Protein AF-A0A0D6ET93-F1 (afdb_monomer_lite)

Organism: Sporidiobolus salmonicolor (NCBI:txid5005)

Radius of gyration: 42.88 Å; chains: 1; bounding box: 106×116×92 Å

Secondary structure (DSSP, 8-state):
-PPPPHHHHHHHHHHHHHHHHH-HHHHHHHHHHHHHHHHTTT----TT--TTS-TT------SEETTEEPPPP-----------GGGHHHHHHHHHHHHHHHTTSGGGG-S-HHHHHHHHHHHH-GGGHHHHHHHHHHTEEEEEETTEEEEEE-HHHHHHHHHHHHHHHTT--HHHHHHHHHHHHHHTT-GGGTTS-GGGTS-------PPP--SS---------------------PPPP---PPPPPPP--SSPPPPPPPHHHHHHHTSGGGS-HHHHHHHHHHHHHHHHHHHHHHHHHHHHHTTSPP-PPPPPPP---------------------

Sequence (339 aa):
MARKSRAQKEAAATERAKLAEEDPEKYAEQEAERDAKKKQKHRKDKPWDTDDIDHWAIQPFEAEENGKKWEPFLEESSFATLFPKYREVYLREVWGHVVSALDKHIGNIIRNNDRFVKRRQRILGPGGSTLKAIELLTQCYVLVQGNTVAAMGGHKGLKEVRKIVIDCMKNIHPIYHIKELMIKRELAKDPKLANENWERFLPKFRRRREKKKGPAGGAPEAGGSGSNAVPVNGEEGQPPAKKMKMKEKKSYTPFPPAQQPSKIDLQLESGEYFLKPREKQQREEERRKAKQAAVTNARQEERAQAFIAPEEGPARAAVGVDGGKKEKKKRKRDDADGA

Structure (mmCIF, N/CA/C/O backbone):
data_AF-A0A0D6ET93-F1
#
_entry.id   AF-A0A0D6ET93-F1
#
loop_
_atom_site.group_PDB
_atom_site.id
_atom_site.type_symbol
_atom_site.label_atom_id
_atom_site.label_alt_id
_atom_site.label_comp_id
_atom_site.label_asym_id
_atom_site.label_entity_id
_atom_site.label_seq_id
_atom_site.pdbx_PDB_ins_code
_atom_site.Cartn_x
_atom_site.Cartn_y
_atom_site.Cartn_z
_atom_site.occupancy
_atom_site.B_iso_or_equiv
_atom_site.auth_seq_id
_atom_site.auth_comp_id
_atom_site.auth_asym_id
_atom_site.auth_atom_id
_atom_site.pdbx_PDB_model_num
ATOM 1 N N . MET A 1 1 ? 33.751 -47.766 -8.983 1.00 46.31 1 MET A N 1
ATOM 2 C CA . MET A 1 1 ? 34.429 -47.651 -7.670 1.00 46.31 1 MET A CA 1
ATOM 3 C C . MET A 1 1 ? 34.753 -49.049 -7.161 1.00 46.31 1 MET A C 1
ATOM 5 O O . MET A 1 1 ? 33.851 -49.737 -6.694 1.00 46.31 1 MET A O 1
ATOM 9 N N . ALA A 1 2 ? 36.003 -49.493 -7.306 1.00 52.72 2 ALA A N 1
ATOM 10 C CA . ALA A 1 2 ? 36.435 -50.798 -6.809 1.00 52.72 2 ALA A CA 1
ATOM 11 C C . ALA A 1 2 ? 36.366 -50.827 -5.272 1.00 52.72 2 ALA A C 1
ATOM 13 O O . ALA A 1 2 ? 36.818 -49.899 -4.598 1.00 52.72 2 ALA A O 1
ATOM 14 N N . ARG A 1 3 ? 35.751 -51.866 -4.699 1.00 63.56 3 ARG A N 1
ATOM 15 C CA . ARG A 1 3 ? 35.689 -52.044 -3.243 1.00 63.56 3 ARG A CA 1
ATOM 16 C C . ARG A 1 3 ? 37.075 -52.481 -2.755 1.00 63.56 3 ARG A C 1
ATOM 18 O O . ARG A 1 3 ? 37.580 -53.488 -3.233 1.00 63.56 3 ARG A O 1
ATOM 25 N N . LYS A 1 4 ? 37.669 -51.739 -1.809 1.00 78.31 4 LYS A N 1
ATOM 26 C CA . LYS A 1 4 ? 38.965 -52.093 -1.191 1.00 78.31 4 LYS A CA 1
ATOM 27 C C . LYS A 1 4 ? 38.952 -53.540 -0.683 1.00 78.31 4 LYS A C 1
ATOM 29 O O . LYS A 1 4 ? 37.943 -53.962 -0.098 1.00 78.31 4 LYS A O 1
ATOM 34 N N . SER A 1 5 ? 40.056 -54.261 -0.887 1.00 87.44 5 SER A N 1
ATOM 35 C CA . SER A 1 5 ? 40.204 -55.643 -0.416 1.00 87.44 5 SER A CA 1
ATOM 36 C C . SER A 1 5 ? 40.218 -55.698 1.116 1.00 87.44 5 SER A C 1
ATOM 38 O O . SER A 1 5 ? 40.430 -54.685 1.788 1.00 87.44 5 SER A O 1
ATOM 40 N N . ARG A 1 6 ? 39.957 -56.875 1.694 1.00 82.06 6 ARG A N 1
ATOM 41 C CA . ARG A 1 6 ? 39.909 -57.045 3.154 1.00 82.06 6 ARG A CA 1
ATOM 42 C C . ARG A 1 6 ? 41.248 -56.693 3.816 1.00 82.06 6 ARG A C 1
ATOM 44 O O . ARG A 1 6 ? 41.245 -55.898 4.747 1.00 82.06 6 ARG A O 1
ATOM 51 N N . ALA A 1 7 ? 42.363 -57.143 3.238 1.00 84.94 7 ALA A N 1
ATOM 52 C CA . ALA A 1 7 ? 43.710 -56.808 3.708 1.00 84.94 7 ALA A CA 1
ATOM 53 C C . ALA A 1 7 ? 43.987 -55.291 3.685 1.00 84.94 7 ALA A C 1
ATOM 55 O O . ALA A 1 7 ? 44.547 -54.742 4.627 1.00 84.94 7 ALA A O 1
ATOM 56 N N . GLN A 1 8 ? 43.516 -54.579 2.654 1.00 79.75 8 GLN A N 1
ATOM 57 C CA . GLN A 1 8 ? 43.654 -53.117 2.569 1.00 79.75 8 GLN A CA 1
ATOM 58 C C . GLN A 1 8 ? 42.785 -52.369 3.589 1.00 79.75 8 GLN A C 1
ATOM 60 O O . GLN A 1 8 ? 43.123 -51.257 3.990 1.00 79.75 8 GLN A O 1
ATOM 65 N N . LYS A 1 9 ? 41.641 -52.937 3.988 1.00 81.00 9 LYS A N 1
ATOM 66 C CA . LYS A 1 9 ? 40.789 -52.359 5.037 1.00 81.00 9 LYS A CA 1
ATOM 67 C C . LYS A 1 9 ? 41.362 -52.603 6.425 1.00 81.00 9 LYS A C 1
ATOM 69 O O . LYS A 1 9 ? 41.285 -51.704 7.251 1.00 81.00 9 LYS A O 1
ATOM 74 N N . GLU A 1 10 ? 41.925 -53.785 6.652 1.00 84.31 10 GLU A N 1
ATOM 75 C CA . GLU A 1 10 ? 42.575 -54.137 7.912 1.00 84.31 10 GLU A CA 1
ATOM 76 C C . GLU A 1 10 ? 43.828 -53.273 8.112 1.00 84.31 10 GLU A C 1
ATOM 78 O O . GLU A 1 10 ? 43.892 -52.584 9.120 1.00 84.31 10 GLU A O 1
ATOM 83 N N . ALA A 1 11 ? 44.712 -53.138 7.113 1.00 83.69 11 ALA A N 1
ATOM 84 C CA . ALA A 1 11 ? 45.886 -52.256 7.193 1.00 83.69 11 ALA A CA 1
ATOM 85 C C . ALA A 1 11 ? 45.535 -50.774 7.454 1.00 83.69 11 ALA A C 1
ATOM 87 O O . ALA A 1 11 ? 46.168 -50.115 8.277 1.00 83.69 11 ALA A O 1
ATOM 88 N N . ALA A 1 12 ? 44.482 -50.253 6.811 1.00 81.19 12 ALA A N 1
ATOM 89 C CA . ALA A 1 12 ? 44.007 -48.887 7.048 1.00 81.19 12 ALA A CA 1
ATOM 90 C C . ALA A 1 12 ? 43.347 -48.705 8.429 1.00 81.19 12 ALA A C 1
ATOM 92 O O . ALA A 1 12 ? 43.293 -47.588 8.937 1.00 81.19 12 ALA A O 1
ATOM 93 N N . ALA A 1 13 ? 42.823 -49.777 9.034 1.00 82.56 13 ALA A N 1
ATOM 94 C CA . ALA A 1 13 ? 42.316 -49.746 10.401 1.00 82.56 13 ALA A CA 1
ATOM 95 C C . ALA A 1 13 ? 43.466 -49.758 11.416 1.00 82.56 13 ALA A C 1
ATOM 97 O O . ALA A 1 13 ? 43.395 -49.026 12.400 1.00 82.56 13 ALA A O 1
ATOM 98 N N . THR A 1 14 ? 44.539 -50.511 11.151 1.00 84.44 14 THR A N 1
ATOM 99 C CA . THR A 1 14 ? 45.728 -50.540 12.013 1.00 84.44 14 THR A CA 1
ATOM 100 C C . THR A 1 14 ? 46.474 -49.209 12.005 1.00 84.44 14 THR A C 1
ATOM 102 O O . THR A 1 14 ? 46.818 -48.717 13.072 1.00 84.44 14 THR A O 1
ATOM 105 N N . GLU A 1 15 ? 46.677 -48.574 10.845 1.00 80.44 15 GLU A N 1
ATOM 106 C CA . GLU A 1 15 ? 47.283 -47.229 10.797 1.00 80.44 15 GLU A CA 1
ATOM 107 C C . GLU A 1 15 ? 46.418 -46.170 11.475 1.00 80.44 15 GLU A C 1
ATOM 109 O O . GLU A 1 15 ? 46.920 -45.280 12.153 1.00 80.44 15 GLU A O 1
ATOM 114 N N . ARG A 1 16 ? 45.098 -46.295 11.346 1.00 80.00 16 ARG A N 1
ATOM 115 C CA . ARG A 1 16 ? 44.157 -45.402 12.011 1.00 80.00 16 ARG A CA 1
ATOM 116 C C . ARG A 1 16 ? 44.167 -45.568 13.534 1.00 80.00 16 ARG A C 1
ATOM 118 O O . ARG A 1 16 ? 43.977 -44.581 14.234 1.00 80.00 16 ARG A O 1
ATOM 125 N N . ALA A 1 17 ? 44.379 -46.786 14.032 1.00 81.75 17 ALA A N 1
ATOM 126 C CA . ALA A 1 17 ? 44.551 -47.048 15.458 1.00 81.75 17 ALA A CA 1
ATOM 127 C C . ALA A 1 17 ? 45.889 -46.494 15.975 1.00 81.75 17 ALA A C 1
ATOM 129 O O . ALA A 1 17 ? 45.901 -45.865 17.025 1.00 81.75 17 ALA A O 1
ATOM 130 N N . LYS A 1 18 ? 46.976 -46.629 15.200 1.00 83.94 18 LYS A N 1
ATOM 131 C CA . LYS A 1 18 ? 48.277 -46.018 15.526 1.00 83.94 18 LYS A CA 1
ATOM 132 C C . LYS A 1 18 ? 48.203 -44.491 15.593 1.00 83.94 18 LYS A C 1
ATOM 134 O O . LYS A 1 18 ? 48.663 -43.903 16.558 1.00 83.94 18 LYS A O 1
ATOM 139 N N . LEU A 1 19 ? 47.536 -43.853 14.629 1.00 76.56 19 LEU A N 1
ATOM 140 C CA . LEU A 1 19 ? 47.349 -42.398 14.628 1.00 76.56 19 LEU A CA 1
ATOM 141 C C . LEU A 1 19 ? 46.493 -41.907 15.812 1.00 76.56 19 LEU A C 1
ATOM 143 O O . LEU A 1 19 ? 46.678 -40.788 16.273 1.00 76.56 19 LEU A O 1
ATOM 147 N N . ALA A 1 20 ? 45.564 -42.731 16.311 1.00 79.19 20 ALA A N 1
ATOM 148 C CA . ALA A 1 20 ? 44.765 -42.405 17.494 1.00 79.19 20 ALA A CA 1
ATOM 149 C C . ALA A 1 20 ? 45.581 -42.439 18.798 1.00 79.19 20 ALA A C 1
ATOM 151 O O . ALA A 1 20 ? 45.218 -41.759 19.754 1.00 79.19 20 ALA A O 1
ATOM 152 N N . GLU A 1 21 ? 46.651 -43.237 18.834 1.00 76.56 21 GLU A N 1
ATOM 153 C CA . GLU A 1 21 ? 47.537 -43.391 19.991 1.00 76.56 21 GLU A CA 1
ATOM 154 C C . GLU A 1 21 ? 48.698 -42.382 19.964 1.00 76.56 21 GLU A C 1
ATOM 156 O O . GLU A 1 21 ? 49.068 -41.852 21.008 1.00 76.56 21 GLU A O 1
ATOM 161 N N . GLU A 1 22 ? 49.229 -42.069 18.776 1.00 79.44 22 GLU A N 1
ATOM 162 C CA . GLU A 1 22 ? 50.355 -41.142 18.592 1.00 79.44 22 GLU A CA 1
ATOM 163 C C . GLU A 1 22 ? 49.941 -39.658 18.586 1.00 79.44 22 GLU A C 1
ATOM 165 O O . GLU A 1 22 ? 50.689 -38.832 19.101 1.00 79.44 22 GLU A O 1
ATOM 170 N N . ASP A 1 23 ? 48.771 -39.300 18.031 1.00 81.25 23 ASP A N 1
ATOM 171 C CA . ASP A 1 23 ? 48.330 -37.898 17.909 1.00 81.25 23 ASP A CA 1
ATOM 172 C C . ASP A 1 23 ? 46.782 -37.766 17.939 1.00 81.25 23 ASP A C 1
ATOM 174 O O . ASP A 1 23 ? 46.106 -37.774 16.896 1.00 81.25 23 ASP A O 1
ATOM 178 N N . PRO A 1 24 ? 46.169 -37.623 19.131 1.00 78.88 24 PRO A N 1
ATOM 179 C CA . PRO A 1 24 ? 44.715 -37.704 19.294 1.00 78.88 24 PRO A CA 1
ATOM 180 C C . PRO A 1 24 ?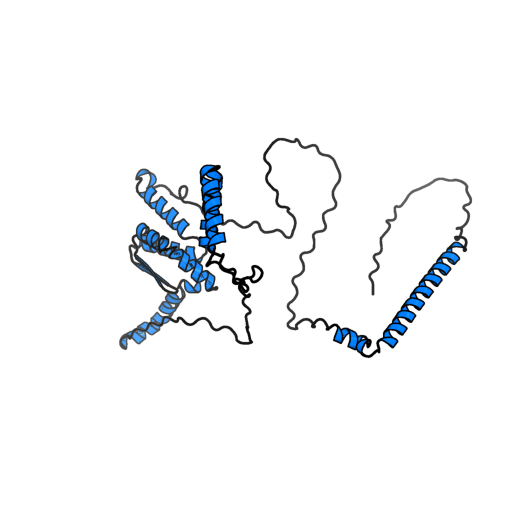 43.948 -36.550 18.628 1.00 78.88 24 PRO A C 1
ATOM 182 O O . PRO A 1 24 ? 42.827 -36.747 18.151 1.00 78.88 24 PRO A O 1
ATOM 185 N N . GLU A 1 25 ? 44.541 -35.356 18.534 1.00 79.62 25 GLU A N 1
ATOM 186 C CA . GLU A 1 25 ? 43.911 -34.197 17.883 1.00 79.62 25 GLU A CA 1
ATOM 187 C C . GLU A 1 25 ? 43.768 -34.409 16.371 1.00 79.62 25 GLU A C 1
ATOM 189 O O . GLU A 1 25 ? 42.697 -34.212 15.793 1.00 79.62 25 GLU A O 1
ATOM 194 N N . LYS A 1 26 ? 44.820 -34.922 15.730 1.00 78.25 26 LYS A N 1
ATOM 195 C CA . LYS A 1 26 ? 44.846 -35.172 14.286 1.00 78.25 26 LYS A CA 1
ATOM 196 C C . LYS A 1 26 ? 43.910 -36.312 13.887 1.00 78.25 26 LYS A C 1
ATOM 198 O O . LYS A 1 26 ? 43.297 -36.285 12.817 1.00 78.25 26 LYS A O 1
ATOM 203 N N . TYR A 1 27 ? 43.762 -37.307 14.760 1.00 80.31 27 TYR A N 1
ATOM 204 C CA . TYR A 1 27 ? 42.763 -38.357 14.602 1.00 80.31 27 TYR A CA 1
ATOM 205 C C . TYR A 1 27 ? 41.330 -37.793 14.641 1.00 80.31 27 TYR A C 1
ATOM 207 O O . TYR A 1 27 ? 40.506 -38.147 13.788 1.00 80.31 27 TYR A O 1
ATOM 215 N N . ALA A 1 28 ? 41.039 -36.882 15.577 1.00 80.12 28 ALA A N 1
ATOM 216 C CA . ALA A 1 28 ? 39.730 -36.240 15.694 1.00 80.12 28 ALA A CA 1
ATOM 217 C C . ALA A 1 28 ? 39.387 -35.382 14.462 1.00 80.12 28 ALA A C 1
ATOM 219 O O . ALA A 1 28 ? 38.263 -35.456 13.957 1.00 80.12 28 ALA A O 1
ATOM 220 N N . GLU A 1 29 ? 40.355 -34.638 13.917 1.00 81.50 29 GLU A N 1
ATOM 221 C CA . GLU A 1 29 ? 40.182 -33.869 12.677 1.00 81.50 29 GLU A CA 1
ATOM 222 C C . GLU A 1 29 ? 39.840 -34.768 11.479 1.00 81.50 29 GLU A C 1
ATOM 224 O O . GLU A 1 29 ? 38.893 -34.496 10.735 1.00 81.50 29 GLU A O 1
ATOM 229 N N . GLN A 1 30 ? 40.550 -35.890 11.316 1.00 80.50 30 GLN A N 1
ATOM 230 C CA . GLN A 1 30 ? 40.291 -36.831 10.221 1.00 80.50 30 GLN A CA 1
ATOM 231 C C . GLN A 1 30 ? 38.938 -37.544 10.360 1.00 80.50 30 GLN A C 1
ATOM 233 O O . GLN A 1 30 ? 38.279 -37.853 9.359 1.00 80.50 30 GLN A O 1
ATOM 238 N N . GLU A 1 31 ? 38.489 -37.811 11.588 1.00 79.44 31 GLU A N 1
ATOM 239 C CA . GLU A 1 31 ? 37.165 -38.381 11.840 1.00 79.44 31 GLU A CA 1
ATOM 240 C C . GLU A 1 31 ? 36.048 -37.368 11.540 1.00 79.44 31 GLU A C 1
ATOM 242 O O . GLU A 1 31 ? 35.082 -37.720 10.850 1.00 79.44 31 GLU A O 1
ATOM 247 N N . ALA A 1 32 ? 36.232 -36.101 11.928 1.00 79.31 32 ALA A N 1
ATOM 248 C CA . ALA A 1 32 ? 35.328 -35.005 11.588 1.00 79.31 32 ALA A CA 1
ATOM 249 C C . ALA A 1 32 ? 35.228 -34.787 10.066 1.00 79.31 32 ALA A C 1
ATOM 251 O O . ALA A 1 32 ? 34.124 -34.653 9.527 1.00 79.31 32 ALA A O 1
ATOM 252 N N . GLU A 1 33 ? 36.351 -34.831 9.341 1.00 79.81 33 GLU A N 1
ATOM 253 C CA . GLU A 1 33 ? 36.372 -34.698 7.879 1.00 79.81 33 GLU A CA 1
ATOM 254 C C . GLU A 1 33 ? 35.652 -35.871 7.189 1.00 79.81 33 GLU A C 1
ATOM 256 O O . GLU A 1 33 ? 34.899 -35.698 6.221 1.00 79.81 33 GLU A O 1
ATOM 261 N N . ARG A 1 34 ? 35.823 -37.094 7.703 1.00 76.94 34 ARG A N 1
ATOM 262 C CA . ARG A 1 34 ? 35.143 -38.281 7.171 1.00 76.94 34 ARG A CA 1
ATOM 263 C C . ARG A 1 34 ? 33.633 -38.217 7.392 1.00 76.94 34 ARG A C 1
ATOM 265 O O . ARG A 1 34 ? 32.867 -38.609 6.503 1.00 76.94 34 ARG A O 1
ATOM 272 N N . ASP A 1 35 ? 33.195 -37.728 8.546 1.00 75.06 35 ASP A N 1
ATOM 273 C CA . ASP A 1 35 ? 31.774 -37.550 8.837 1.00 75.06 35 ASP A CA 1
ATOM 274 C C . ASP A 1 35 ? 31.162 -36.396 8.027 1.00 75.06 35 ASP A C 1
ATOM 276 O O . ASP A 1 35 ? 30.027 -36.520 7.555 1.00 75.06 35 ASP A O 1
ATOM 280 N N . ALA A 1 36 ? 31.928 -35.341 7.727 1.00 74.56 36 ALA A N 1
ATOM 281 C CA . ALA A 1 36 ? 31.535 -34.317 6.758 1.00 74.56 36 ALA A CA 1
ATOM 282 C C . ALA A 1 36 ? 31.348 -34.905 5.344 1.00 74.56 36 ALA A C 1
ATOM 284 O O . ALA A 1 36 ? 30.313 -34.681 4.709 1.00 74.56 36 ALA A O 1
ATOM 285 N N . LYS A 1 37 ? 32.279 -35.752 4.877 1.00 73.94 37 LYS A N 1
ATOM 286 C CA . LYS A 1 37 ? 32.172 -36.446 3.577 1.00 73.94 37 LYS A CA 1
ATOM 287 C C . LYS A 1 37 ? 30.971 -37.398 3.509 1.00 73.94 37 LYS A C 1
ATOM 289 O O . LYS A 1 37 ? 30.325 -37.495 2.465 1.00 73.94 37 LYS A O 1
ATOM 294 N N . LYS A 1 38 ? 30.609 -38.076 4.609 1.00 70.31 38 LYS A N 1
ATOM 295 C CA . LYS A 1 38 ? 29.378 -38.895 4.672 1.00 70.31 38 LYS A CA 1
ATOM 296 C C . LYS A 1 38 ? 28.112 -38.048 4.505 1.00 70.31 38 LYS A C 1
ATOM 298 O O . LYS A 1 38 ? 27.213 -38.475 3.783 1.00 70.31 38 LYS A O 1
ATOM 303 N N . LYS A 1 39 ? 28.049 -36.856 5.115 1.00 65.81 39 LYS A N 1
ATOM 304 C CA . LYS A 1 39 ? 26.898 -35.935 4.999 1.00 65.81 39 LYS A CA 1
ATOM 305 C C . LYS A 1 39 ? 26.693 -35.405 3.573 1.00 65.81 39 LYS A C 1
ATOM 307 O O . LYS A 1 39 ? 25.566 -35.101 3.199 1.00 65.81 39 LYS A O 1
ATOM 312 N N . GLN A 1 40 ? 27.743 -35.351 2.750 1.00 65.00 40 GLN A N 1
ATOM 313 C CA . GLN A 1 40 ? 27.661 -34.878 1.359 1.00 65.00 40 GLN A CA 1
ATOM 314 C C . GLN A 1 40 ? 27.360 -35.976 0.323 1.00 65.00 40 GLN A C 1
ATOM 316 O O . GLN A 1 40 ? 27.183 -35.687 -0.855 1.00 65.00 40 GLN A O 1
ATOM 321 N N . LYS A 1 41 ? 27.215 -37.244 0.733 1.00 61.62 41 LYS A N 1
ATOM 322 C CA . LYS A 1 41 ? 27.063 -38.385 -0.192 1.00 61.62 41 LYS A CA 1
ATOM 323 C C . LYS A 1 41 ? 25.787 -38.349 -1.058 1.00 61.62 41 LYS A C 1
ATOM 325 O O . LYS A 1 41 ? 25.751 -38.984 -2.111 1.00 61.62 41 LYS A O 1
ATOM 330 N N . HIS A 1 42 ? 24.766 -37.604 -0.625 1.00 60.72 42 HIS A N 1
ATOM 331 C CA . HIS A 1 42 ? 23.496 -37.392 -1.340 1.00 60.72 42 HIS A CA 1
ATOM 332 C C . HIS A 1 42 ? 23.347 -35.985 -1.937 1.00 60.72 42 HIS A C 1
ATOM 334 O O . HIS A 1 42 ? 22.341 -35.692 -2.576 1.00 60.72 42 HIS A O 1
ATOM 340 N N . ARG A 1 43 ? 24.354 -35.125 -1.768 1.00 63.25 43 ARG A N 1
ATOM 341 C CA . ARG A 1 43 ? 24.400 -33.773 -2.323 1.00 63.25 43 ARG A CA 1
ATOM 342 C C . ARG A 1 43 ? 25.348 -33.813 -3.523 1.00 63.25 43 ARG A C 1
ATOM 344 O O . ARG A 1 43 ? 26.506 -33.442 -3.415 1.00 63.25 43 ARG A O 1
ATOM 351 N N . LYS A 1 44 ? 24.889 -34.419 -4.621 1.00 68.25 44 LYS A N 1
ATOM 352 C CA . LYS A 1 44 ? 25.611 -34.391 -5.901 1.00 68.25 44 LYS A CA 1
ATOM 353 C C . LYS A 1 44 ? 25.221 -33.120 -6.643 1.00 68.25 44 LYS A C 1
ATOM 355 O O . LYS A 1 44 ? 24.038 -32.775 -6.648 1.00 68.25 44 LYS A O 1
ATOM 360 N N . ASP A 1 45 ? 26.196 -32.474 -7.263 1.00 64.25 45 ASP A N 1
ATOM 361 C CA . ASP A 1 45 ? 25.961 -31.259 -8.036 1.00 64.25 45 ASP A CA 1
ATOM 362 C C . ASP A 1 45 ? 25.084 -31.576 -9.250 1.00 64.25 45 ASP A C 1
ATOM 364 O O . ASP A 1 45 ? 25.248 -32.609 -9.907 1.00 64.25 45 ASP A O 1
ATOM 368 N N . LYS A 1 46 ? 24.089 -30.722 -9.492 1.00 66.50 46 LYS A N 1
ATOM 369 C CA . LYS A 1 46 ? 23.125 -30.871 -10.583 1.00 66.50 46 LYS A CA 1
ATOM 370 C C . LYS A 1 46 ? 23.729 -30.187 -11.813 1.00 66.50 46 LYS A C 1
ATOM 372 O O . LYS A 1 46 ? 23.836 -28.969 -11.814 1.00 66.50 46 LYS A O 1
ATOM 377 N N . PRO A 1 47 ? 24.121 -30.919 -12.866 1.00 64.75 47 PRO A N 1
ATOM 378 C CA . PRO A 1 47 ? 24.856 -30.337 -13.993 1.00 64.75 47 PRO A CA 1
ATOM 379 C C . PRO A 1 47 ? 24.024 -29.404 -14.890 1.00 64.75 47 PRO A C 1
ATOM 381 O O . PRO A 1 47 ? 24.582 -28.765 -15.772 1.00 64.75 47 PRO A O 1
ATOM 384 N N . TRP A 1 48 ? 22.707 -29.328 -14.684 1.00 62.00 48 TRP A N 1
ATOM 385 C CA . TRP A 1 48 ? 21.818 -28.339 -15.311 1.00 62.00 48 TRP A CA 1
ATOM 386 C C . TRP A 1 48 ? 21.560 -27.114 -14.416 1.00 62.00 48 TRP A C 1
ATOM 388 O O . TRP A 1 48 ? 20.826 -26.216 -14.809 1.00 62.00 48 TRP A O 1
ATOM 398 N N . ASP A 1 49 ? 22.141 -27.095 -13.216 1.00 63.50 49 ASP A N 1
ATOM 399 C CA . ASP A 1 49 ? 22.086 -26.006 -12.239 1.00 63.50 49 ASP A CA 1
ATOM 400 C C . ASP A 1 49 ? 23.455 -25.307 -12.262 1.00 63.50 49 ASP A C 1
ATOM 402 O O . ASP A 1 49 ? 24.246 -25.372 -11.325 1.00 63.50 49 ASP A O 1
ATOM 406 N N . THR A 1 50 ? 23.807 -24.771 -13.431 1.00 62.59 50 THR A N 1
ATOM 407 C CA . THR A 1 50 ? 24.980 -23.910 -13.609 1.00 62.59 50 THR A CA 1
ATOM 408 C C . THR A 1 50 ? 24.632 -22.515 -13.107 1.00 62.59 50 THR A C 1
ATOM 410 O O . THR A 1 50 ? 23.600 -21.980 -13.512 1.00 62.59 50 THR A O 1
ATOM 413 N N . ASP A 1 51 ? 25.502 -21.911 -12.293 1.00 61.38 51 ASP A N 1
ATOM 414 C CA . ASP A 1 51 ? 25.299 -20.580 -11.689 1.00 61.38 51 ASP A CA 1
ATOM 415 C C . ASP A 1 51 ? 25.088 -19.446 -12.723 1.00 61.38 51 ASP A C 1
ATOM 417 O O . ASP A 1 51 ? 24.661 -18.349 -12.365 1.00 61.38 51 ASP A O 1
ATOM 421 N N . ASP A 1 52 ? 25.350 -19.713 -14.008 1.00 66.62 52 ASP A N 1
ATOM 422 C CA . ASP A 1 52 ? 25.096 -18.811 -15.138 1.00 66.62 52 ASP A CA 1
ATOM 423 C C . ASP A 1 52 ? 23.615 -18.746 -15.570 1.00 66.62 52 ASP A C 1
ATOM 425 O O . ASP A 1 52 ? 23.202 -17.787 -16.226 1.00 66.62 52 ASP A O 1
ATOM 429 N N . ILE A 1 53 ? 22.800 -19.757 -15.235 1.00 59.25 53 ILE A N 1
ATOM 430 C CA . ILE A 1 53 ? 21.371 -19.796 -15.574 1.00 59.25 53 ILE A CA 1
ATOM 431 C C . ILE A 1 53 ? 20.593 -19.245 -14.385 1.00 59.25 53 ILE A C 1
ATOM 433 O O . ILE A 1 53 ? 20.336 -19.933 -13.394 1.00 59.25 53 ILE A O 1
ATOM 437 N N . ASP A 1 54 ? 20.194 -17.983 -14.486 1.00 69.44 54 ASP A N 1
ATOM 438 C CA . ASP A 1 54 ? 19.336 -17.361 -13.489 1.00 69.44 54 ASP A CA 1
ATOM 439 C C . ASP A 1 54 ? 17.914 -17.944 -13.588 1.00 69.44 54 ASP A C 1
ATOM 441 O O . ASP A 1 54 ? 17.060 -17.470 -14.336 1.00 69.44 54 ASP A O 1
ATOM 445 N N . HIS A 1 55 ? 17.650 -18.992 -12.803 1.00 60.53 55 HIS A N 1
ATOM 446 C CA . HIS A 1 55 ? 16.343 -19.651 -12.653 1.00 60.53 55 HIS A CA 1
ATOM 447 C C . HIS A 1 55 ? 15.240 -18.710 -12.131 1.00 60.53 55 HIS A C 1
ATOM 449 O O . HIS A 1 55 ? 14.074 -19.094 -12.033 1.00 60.53 55 HIS A O 1
ATOM 455 N N . TRP A 1 56 ? 15.624 -17.488 -11.765 1.00 61.03 56 TRP A N 1
ATOM 456 C CA . TRP A 1 56 ? 14.791 -16.443 -11.198 1.00 61.03 56 TRP A CA 1
ATOM 457 C C . TRP A 1 56 ? 14.795 -15.189 -12.073 1.00 61.03 56 TRP A C 1
ATOM 459 O O . TRP A 1 56 ? 14.201 -14.180 -11.681 1.00 61.03 56 TRP A O 1
ATOM 469 N N . ALA A 1 57 ? 15.401 -15.254 -13.265 1.00 64.56 57 ALA A N 1
ATOM 470 C CA . ALA A 1 57 ? 15.305 -14.211 -14.266 1.00 64.56 57 ALA A CA 1
ATOM 471 C C . ALA A 1 57 ? 13.842 -14.082 -14.695 1.00 64.56 57 ALA A C 1
ATOM 473 O O . ALA A 1 57 ? 13.312 -14.847 -15.503 1.00 64.56 57 ALA A O 1
ATOM 474 N N . ILE A 1 58 ? 13.173 -13.091 -14.115 1.00 55.28 58 ILE A N 1
ATOM 475 C CA . ILE A 1 58 ? 11.831 -12.684 -14.501 1.00 55.28 58 ILE A CA 1
ATOM 476 C C . ILE A 1 58 ? 11.958 -12.103 -15.906 1.00 55.28 58 ILE A C 1
ATOM 478 O O . ILE A 1 58 ? 12.451 -10.984 -16.073 1.00 55.28 58 ILE A O 1
ATOM 482 N N . GLN A 1 59 ? 11.532 -12.871 -16.908 1.00 59.69 59 GLN A N 1
ATOM 483 C CA . GLN A 1 59 ? 11.384 -12.377 -18.272 1.00 59.69 59 GLN A CA 1
ATOM 484 C C . GLN A 1 59 ? 10.554 -11.079 -18.218 1.00 59.69 59 GLN A C 1
ATOM 486 O O . GLN A 1 59 ? 9.496 -11.053 -17.576 1.00 59.69 59 GLN A O 1
ATOM 491 N N . PRO A 1 60 ? 11.041 -9.966 -18.787 1.00 64.31 60 PRO A N 1
ATOM 492 C CA . PRO A 1 60 ? 10.311 -8.710 -18.758 1.00 64.31 60 PRO A CA 1
ATOM 493 C C . PRO A 1 60 ? 8.959 -8.873 -19.463 1.00 64.31 60 PRO A C 1
ATOM 495 O O . PRO A 1 60 ? 8.868 -9.467 -20.529 1.00 64.31 60 PRO A O 1
ATOM 498 N N . PHE A 1 61 ? 7.904 -8.342 -18.844 1.00 48.16 61 PHE A N 1
ATOM 499 C CA . PHE A 1 61 ? 6.532 -8.452 -19.336 1.00 48.16 61 PHE A CA 1
ATOM 500 C C . PHE A 1 61 ? 6.374 -7.704 -20.665 1.00 48.16 61 PHE A C 1
ATOM 502 O O . PHE A 1 61 ? 6.301 -6.470 -20.685 1.00 48.16 61 PHE A O 1
ATOM 509 N N . GLU A 1 62 ? 6.318 -8.442 -21.770 1.00 62.62 62 GLU A N 1
ATOM 510 C CA . GLU A 1 62 ? 5.963 -7.893 -23.074 1.00 62.62 62 GLU A CA 1
ATOM 511 C C . GLU A 1 62 ? 4.438 -7.879 -23.234 1.00 62.62 62 GLU A C 1
ATOM 513 O O . GLU A 1 62 ? 3.732 -8.811 -22.846 1.00 62.62 62 GLU A O 1
ATOM 518 N N . ALA A 1 63 ? 3.903 -6.784 -23.778 1.00 57.91 63 ALA A N 1
ATOM 519 C CA . ALA A 1 63 ? 2.457 -6.580 -23.887 1.00 57.91 63 ALA A CA 1
ATOM 520 C C . ALA A 1 63 ? 1.758 -7.597 -24.816 1.00 57.91 63 ALA A C 1
ATOM 522 O O . ALA A 1 63 ? 0.541 -7.758 -24.716 1.00 57.91 63 ALA A O 1
ATOM 523 N N . GLU A 1 64 ? 2.517 -8.276 -25.682 1.00 55.31 64 GLU A N 1
ATOM 524 C CA . GLU A 1 64 ? 2.043 -9.274 -26.643 1.00 55.31 64 GLU A CA 1
ATOM 525 C C . GLU A 1 64 ? 3.070 -10.411 -26.762 1.00 55.31 64 GLU A C 1
ATOM 527 O O . GLU A 1 64 ? 3.903 -10.424 -27.664 1.00 55.31 64 GLU A O 1
ATOM 532 N N . GLU A 1 65 ? 3.025 -11.384 -25.851 1.00 52.41 65 GLU A N 1
ATOM 533 C CA . GLU A 1 65 ? 3.788 -12.622 -26.028 1.00 52.41 65 GLU A CA 1
ATOM 534 C C . GLU A 1 65 ? 3.023 -13.518 -27.020 1.00 52.41 65 GLU A C 1
ATOM 536 O O . GLU A 1 65 ? 1.850 -13.840 -26.819 1.00 52.41 65 GLU A O 1
ATOM 541 N N . ASN A 1 66 ? 3.657 -13.874 -28.142 1.00 54.31 66 ASN A N 1
ATOM 542 C CA . ASN A 1 66 ? 3.065 -14.672 -29.229 1.00 54.31 66 ASN A CA 1
ATOM 543 C C . ASN A 1 66 ? 1.773 -14.087 -29.848 1.00 54.31 66 ASN A C 1
ATOM 545 O O . ASN A 1 66 ? 0.874 -14.829 -30.248 1.00 54.31 66 ASN A O 1
ATOM 549 N N . GLY A 1 67 ? 1.666 -12.755 -29.935 1.00 52.91 67 GLY A N 1
ATOM 550 C CA . GLY A 1 67 ? 0.583 -12.073 -30.661 1.00 52.91 67 GLY A CA 1
ATOM 551 C C . GLY A 1 67 ? -0.808 -12.176 -30.021 1.00 52.91 67 GLY A C 1
ATOM 552 O O . GLY A 1 67 ? -1.804 -11.842 -30.663 1.00 52.91 67 GLY A O 1
ATOM 553 N N . LYS A 1 68 ? -0.904 -12.623 -28.761 1.00 47.53 68 LYS A N 1
ATOM 554 C CA . LYS A 1 68 ? -2.134 -12.565 -27.959 1.00 47.53 68 LYS A CA 1
ATOM 555 C C . LYS A 1 68 ? -1.964 -11.576 -26.811 1.00 47.53 68 LYS A C 1
ATOM 557 O O . LYS A 1 68 ? -1.028 -11.662 -26.023 1.00 47.53 68 LYS A O 1
ATOM 562 N N . LYS A 1 69 ? -2.910 -10.643 -26.703 1.00 47.88 69 LYS A N 1
ATOM 563 C CA . LYS A 1 69 ? -3.009 -9.706 -25.582 1.00 47.88 69 LYS A CA 1
ATOM 564 C C . LYS A 1 69 ? -3.425 -10.460 -24.316 1.00 47.88 69 LYS A C 1
ATOM 566 O O . LYS A 1 69 ? -4.396 -11.211 -24.342 1.00 47.88 69 LYS A O 1
ATOM 571 N N . TRP A 1 70 ? -2.713 -10.231 -23.216 1.00 47.72 70 TRP A N 1
ATOM 572 C CA . TRP A 1 70 ? -2.972 -10.857 -21.918 1.00 47.72 70 TRP A CA 1
ATOM 573 C C . TRP A 1 70 ? -4.362 -10.498 -21.358 1.00 47.72 70 TRP A C 1
ATOM 575 O O . TRP A 1 70 ? -4.665 -9.321 -21.139 1.00 47.72 70 TRP A O 1
ATOM 585 N N . GLU A 1 71 ? -5.196 -11.508 -21.103 1.00 49.81 71 GLU A N 1
ATOM 586 C CA . GLU A 1 71 ? -6.463 -11.381 -20.367 1.00 49.81 71 GLU A CA 1
ATOM 587 C C . GLU A 1 71 ? -6.194 -11.290 -18.846 1.00 49.81 71 GLU A C 1
ATOM 589 O O . GLU A 1 71 ? -5.250 -11.914 -18.353 1.00 49.81 71 GLU A O 1
ATOM 594 N N . PRO A 1 72 ? -6.965 -10.506 -18.065 1.00 57.59 72 PRO A N 1
ATOM 595 C CA . PRO A 1 72 ? -6.787 -10.446 -16.616 1.00 57.59 72 PRO A CA 1
ATOM 596 C C . PRO A 1 72 ? -7.175 -11.782 -15.958 1.00 57.59 72 PRO A C 1
ATOM 598 O O . PRO A 1 72 ? -8.216 -12.352 -16.269 1.00 57.59 72 PRO A O 1
ATOM 601 N N . PHE A 1 73 ? -6.340 -12.271 -15.033 1.00 41.50 73 PHE A N 1
ATOM 602 C CA . PHE A 1 73 ? -6.544 -13.559 -14.363 1.00 41.50 73 PHE A CA 1
ATOM 603 C C . PHE A 1 73 ? -7.849 -13.636 -13.547 1.00 41.50 73 PHE A C 1
ATOM 605 O O . PHE A 1 73 ? -8.264 -12.692 -12.872 1.00 41.50 73 PHE A O 1
ATOM 612 N N . LEU A 1 74 ? -8.434 -14.830 -13.638 1.00 44.03 74 LEU A N 1
ATOM 613 C CA . LEU A 1 74 ? -9.835 -15.221 -13.503 1.00 44.03 74 LEU A CA 1
ATOM 614 C C . LEU A 1 74 ? -10.182 -15.744 -12.097 1.00 44.03 74 LEU A C 1
ATOM 616 O O . LEU A 1 74 ? -10.445 -16.930 -11.921 1.00 44.03 74 LEU A O 1
ATOM 620 N N . GLU A 1 75 ? -10.205 -14.885 -11.083 1.00 44.09 75 GLU A N 1
ATOM 621 C CA . GLU A 1 75 ? -10.914 -15.229 -9.840 1.00 44.09 75 GLU A CA 1
ATOM 622 C C . GLU A 1 75 ? -11.953 -14.153 -9.526 1.00 44.09 75 GLU A C 1
ATOM 624 O O . GLU A 1 75 ? -11.795 -13.271 -8.680 1.00 44.09 75 GLU A O 1
ATOM 629 N N . GLU A 1 76 ? -13.034 -14.213 -10.303 1.00 55.78 76 GLU A N 1
ATOM 630 C CA . GLU A 1 76 ? -14.239 -13.426 -10.096 1.00 55.78 76 GLU A CA 1
ATOM 631 C C . GLU A 1 76 ? -15.019 -14.016 -8.917 1.00 55.78 76 GLU A C 1
ATOM 633 O O . GLU A 1 76 ? -15.598 -15.098 -8.992 1.00 55.78 76 GLU A O 1
ATOM 638 N N . SER A 1 77 ? -15.051 -13.301 -7.795 1.00 57.09 77 SER A N 1
ATOM 639 C CA . SER A 1 77 ? -16.000 -13.604 -6.725 1.00 57.09 77 SER A CA 1
ATOM 640 C C . SER A 1 77 ? -17.342 -12.957 -7.065 1.00 57.09 77 SER A C 1
ATOM 642 O O . SER A 1 77 ? -17.498 -11.745 -6.917 1.00 57.09 77 SER A O 1
ATOM 644 N N . SER A 1 78 ? -18.300 -13.759 -7.531 1.00 66.44 78 SER A N 1
ATOM 645 C CA . SER A 1 78 ? -19.663 -13.312 -7.836 1.00 66.44 78 SER A CA 1
ATOM 646 C C . SER A 1 78 ? -20.612 -13.632 -6.679 1.00 66.44 78 SER A C 1
ATOM 648 O O . SER A 1 78 ? -20.690 -14.772 -6.224 1.00 66.44 78 SER A O 1
ATOM 650 N N . PHE A 1 79 ? -21.339 -12.621 -6.200 1.00 76.25 79 PHE A N 1
ATOM 651 C CA . PHE A 1 79 ? -22.372 -12.758 -5.172 1.00 76.25 79 PHE A CA 1
ATOM 652 C C . PHE A 1 79 ? -23.688 -12.187 -5.698 1.00 76.25 79 PHE A C 1
ATOM 654 O O . PHE A 1 79 ? -23.724 -11.059 -6.189 1.00 76.25 79 PHE A O 1
ATOM 661 N N . ALA A 1 80 ? -24.776 -12.943 -5.557 1.00 86.06 80 ALA A N 1
ATOM 662 C CA . ALA A 1 80 ? -26.116 -12.518 -5.946 1.00 86.06 80 ALA A CA 1
ATOM 663 C C . ALA A 1 80 ? -27.115 -12.793 -4.819 1.00 86.06 80 ALA A C 1
ATOM 665 O O . ALA A 1 80 ? -27.054 -13.826 -4.153 1.00 86.06 80 ALA A O 1
ATOM 666 N N . THR A 1 81 ? -28.050 -11.867 -4.614 1.00 86.50 81 THR A N 1
ATOM 667 C CA . THR A 1 81 ? -29.157 -12.012 -3.665 1.00 86.50 81 THR A CA 1
ATOM 668 C C . THR A 1 81 ? -30.470 -11.671 -4.362 1.00 86.50 81 THR A C 1
ATOM 670 O O . THR A 1 81 ? -30.567 -10.691 -5.102 1.00 86.50 81 THR A O 1
ATOM 673 N N . LEU A 1 82 ? -31.489 -12.509 -4.160 1.00 92.75 82 LEU A N 1
ATOM 674 C CA . LEU A 1 82 ? -32.829 -12.267 -4.692 1.00 92.75 82 LEU A CA 1
ATOM 675 C C . LEU A 1 82 ? -33.535 -11.202 -3.846 1.00 92.75 82 LEU A C 1
ATOM 677 O O . LEU A 1 82 ? -33.411 -11.200 -2.620 1.00 92.75 82 LEU A O 1
ATOM 681 N N . PHE A 1 83 ? -34.303 -10.319 -4.489 1.00 91.75 83 PHE A N 1
ATOM 682 C CA . PHE A 1 83 ? -35.105 -9.308 -3.800 1.00 91.75 83 PHE A CA 1
ATOM 683 C C . PHE A 1 83 ? -36.588 -9.378 -4.208 1.00 91.75 83 PHE A C 1
ATOM 685 O O . PHE A 1 83 ? -36.900 -9.693 -5.358 1.00 91.75 83 PHE A O 1
ATOM 692 N N . PRO A 1 84 ? -37.524 -9.072 -3.288 1.00 94.00 84 PRO A N 1
ATOM 693 C CA . PRO A 1 84 ? -38.951 -9.021 -3.600 1.00 94.00 84 PRO A CA 1
ATOM 694 C C . PRO A 1 84 ? -39.296 -7.958 -4.654 1.00 94.00 84 PRO A C 1
ATOM 696 O O . PRO A 1 84 ? -38.768 -6.847 -4.608 1.00 94.00 84 PRO A O 1
ATOM 699 N N . LYS A 1 85 ? -40.250 -8.251 -5.551 1.00 93.00 85 LYS A N 1
ATOM 700 C CA . LYS A 1 85 ? -40.593 -7.401 -6.712 1.00 93.00 85 LYS A CA 1
ATOM 701 C C . LYS A 1 85 ? -40.899 -5.938 -6.358 1.00 93.00 85 LYS A C 1
ATOM 703 O O . LYS A 1 85 ? -40.502 -5.035 -7.086 1.00 93.00 85 LYS A O 1
ATOM 708 N N . TYR A 1 86 ? -41.535 -5.683 -5.215 1.00 93.81 86 TYR A N 1
ATOM 709 C CA . TYR A 1 86 ? -41.885 -4.327 -4.775 1.00 93.81 86 TYR A CA 1
ATOM 710 C C . TYR A 1 86 ? -40.671 -3.450 -4.406 1.00 93.81 86 TYR A C 1
ATOM 712 O O . TYR A 1 86 ? -40.792 -2.230 -4.366 1.00 93.81 86 TYR A O 1
ATOM 720 N N . ARG A 1 87 ? -39.491 -4.035 -4.147 1.00 88.75 87 ARG A N 1
ATOM 721 C CA . ARG A 1 87 ? -38.247 -3.284 -3.885 1.00 88.75 87 ARG A CA 1
ATOM 722 C C . ARG A 1 87 ? -37.569 -2.794 -5.165 1.00 88.75 87 ARG A C 1
ATOM 724 O O . ARG A 1 87 ? -36.653 -1.987 -5.062 1.00 88.75 87 ARG A O 1
ATOM 731 N N . GLU A 1 88 ? -37.998 -3.242 -6.347 1.00 93.38 88 GLU A N 1
ATOM 732 C CA . GLU A 1 88 ? -37.332 -2.931 -7.619 1.00 93.38 88 GLU A CA 1
ATOM 733 C C . GLU A 1 88 ? -37.296 -1.431 -7.921 1.00 93.38 88 GLU A C 1
ATOM 735 O O . GLU A 1 88 ? -36.243 -0.910 -8.277 1.00 93.38 88 GLU A O 1
ATOM 740 N N . VAL A 1 89 ? -38.424 -0.733 -7.755 1.00 94.44 89 VAL A N 1
ATOM 741 C CA . VAL A 1 89 ? -38.533 0.704 -8.061 1.00 94.44 89 VAL A CA 1
ATOM 742 C C . VAL A 1 89 ? -37.562 1.502 -7.191 1.00 94.44 89 VAL A C 1
ATOM 744 O O . VAL A 1 89 ? -36.728 2.241 -7.705 1.00 94.44 89 VAL A O 1
ATOM 747 N N . TYR A 1 90 ? -37.578 1.238 -5.884 1.00 92.50 90 TYR A N 1
ATOM 748 C CA . TYR A 1 90 ? -36.651 1.844 -4.930 1.00 92.50 90 TYR A CA 1
ATOM 749 C C . TYR A 1 90 ? -35.185 1.506 -5.239 1.00 92.50 90 TYR A C 1
ATOM 751 O O . TYR A 1 90 ? -34.323 2.383 -5.214 1.00 92.50 90 TYR A O 1
ATOM 759 N N . LEU A 1 91 ? -34.887 0.238 -5.551 1.00 92.69 91 LEU A N 1
ATOM 760 C CA . LEU A 1 91 ? -33.530 -0.200 -5.878 1.00 92.69 91 LEU A CA 1
ATOM 761 C C . LEU A 1 91 ? -33.003 0.465 -7.151 1.00 92.69 91 LEU A C 1
ATOM 763 O O . LEU A 1 91 ? -31.821 0.782 -7.188 1.00 92.69 91 LEU A O 1
ATOM 767 N N . ARG A 1 92 ? -33.856 0.719 -8.152 1.00 92.56 92 ARG A N 1
ATOM 768 C CA . ARG A 1 92 ? -33.495 1.443 -9.381 1.00 92.56 92 ARG A CA 1
ATOM 769 C C . ARG A 1 92 ? -33.181 2.914 -9.113 1.00 92.56 92 ARG A C 1
ATOM 771 O O . ARG A 1 92 ? -32.179 3.405 -9.622 1.00 92.56 92 ARG A O 1
ATOM 778 N N . GLU A 1 93 ? -33.983 3.589 -8.292 1.00 94.31 93 GLU A N 1
ATOM 779 C CA . GLU A 1 93 ? -33.758 4.994 -7.918 1.00 94.31 93 GLU A CA 1
ATOM 780 C C . GLU A 1 93 ? -32.459 5.174 -7.121 1.00 94.31 93 GLU A C 1
ATOM 782 O O . GLU A 1 93 ? -31.648 6.053 -7.417 1.00 94.31 93 GLU A O 1
ATOM 787 N N . VAL A 1 94 ? -32.207 4.300 -6.140 1.00 93.62 94 VAL A N 1
ATOM 788 C CA . VAL A 1 94 ? -31.001 4.369 -5.300 1.00 93.62 94 VAL A CA 1
ATOM 789 C C . VAL A 1 94 ? -29.768 3.738 -5.967 1.00 93.62 94 VAL A C 1
ATOM 791 O O . VAL A 1 94 ? -28.653 3.919 -5.473 1.00 93.62 94 VAL A O 1
ATOM 794 N N . TRP A 1 95 ? -29.915 3.037 -7.103 1.00 87.94 95 TRP A N 1
ATOM 795 C CA . TRP A 1 95 ? -28.829 2.281 -7.747 1.00 87.94 95 TRP A CA 1
ATOM 796 C C . TRP A 1 95 ? -27.614 3.149 -8.064 1.00 87.94 95 TRP A C 1
ATOM 798 O O . TRP A 1 95 ? -26.487 2.732 -7.824 1.00 87.94 95 TRP A O 1
ATOM 808 N N . GLY A 1 96 ? -27.818 4.388 -8.523 1.00 88.31 96 GLY A N 1
ATOM 809 C CA . GLY A 1 96 ? -26.717 5.321 -8.786 1.00 88.31 96 GLY A CA 1
ATOM 810 C C . GLY A 1 96 ? -25.896 5.647 -7.531 1.00 88.31 96 GLY A C 1
ATOM 811 O O . GLY A 1 96 ? -24.666 5.719 -7.583 1.00 88.31 96 GLY A O 1
ATOM 812 N N . HIS A 1 97 ? -26.555 5.764 -6.375 1.00 82.81 97 HIS A N 1
ATOM 813 C CA . HIS A 1 97 ? -25.890 5.967 -5.086 1.00 82.81 97 HIS A CA 1
ATOM 814 C C . HIS A 1 97 ? -25.175 4.698 -4.616 1.00 82.81 97 HIS A C 1
ATOM 816 O O . HIS A 1 97 ? -24.064 4.791 -4.095 1.00 82.81 97 HIS A O 1
ATOM 822 N N . VAL A 1 98 ? -25.778 3.524 -4.836 1.00 80.12 98 VAL A N 1
ATOM 823 C CA . VAL A 1 98 ? -25.174 2.217 -4.537 1.00 80.12 98 VAL A CA 1
ATOM 824 C C . VAL A 1 98 ? -23.921 2.004 -5.384 1.00 80.12 98 VAL A C 1
ATOM 826 O O . VAL A 1 98 ? -22.862 1.739 -4.827 1.00 80.12 98 VAL A O 1
ATOM 829 N N . VAL A 1 99 ? -23.993 2.224 -6.698 1.00 78.19 99 VAL A N 1
ATOM 830 C CA . VAL A 1 99 ? -22.843 2.152 -7.607 1.00 78.19 99 VAL A CA 1
ATOM 831 C C . VAL A 1 99 ? -21.775 3.154 -7.189 1.00 78.19 99 VAL A C 1
ATOM 833 O O . VAL A 1 99 ? -20.640 2.752 -7.008 1.00 78.19 99 VAL A O 1
ATOM 836 N N . SER A 1 100 ? -22.103 4.421 -6.918 1.00 75.75 100 SER A N 1
ATOM 837 C CA . SER A 1 100 ? -21.106 5.408 -6.461 1.00 75.75 100 SER A CA 1
ATOM 838 C C . SER A 1 100 ? -20.481 5.067 -5.097 1.00 75.75 100 SER A C 1
ATOM 840 O O . SER A 1 100 ? -19.348 5.464 -4.808 1.00 75.75 100 SER A O 1
ATOM 842 N N . ALA A 1 101 ? -21.207 4.358 -4.230 1.00 70.75 101 ALA A N 1
ATOM 843 C CA . ALA A 1 101 ? -20.698 3.876 -2.950 1.00 70.75 101 ALA A CA 1
ATOM 844 C C . ALA A 1 101 ? -19.794 2.642 -3.112 1.00 70.75 101 ALA A C 1
ATOM 846 O O . ALA A 1 101 ? -18.760 2.570 -2.446 1.00 70.75 101 ALA A O 1
ATOM 847 N N . LEU A 1 102 ? -20.145 1.722 -4.017 1.00 67.00 102 LEU A N 1
ATOM 848 C CA . LEU A 1 102 ? -19.346 0.543 -4.369 1.00 67.00 102 LEU A CA 1
ATOM 849 C C . LEU A 1 102 ? -18.117 0.922 -5.219 1.00 67.00 102 LEU A C 1
ATOM 851 O O . LEU A 1 102 ? -17.032 0.384 -5.055 1.00 67.00 102 LEU A O 1
ATOM 855 N N . ASP A 1 103 ? -18.211 1.941 -6.064 1.00 60.28 103 ASP A N 1
ATOM 856 C CA . ASP A 1 103 ? -17.102 2.407 -6.903 1.00 60.28 103 ASP A CA 1
ATOM 857 C C . ASP A 1 103 ? -15.994 3.090 -6.069 1.00 60.28 103 ASP A C 1
ATOM 859 O O . ASP A 1 103 ? -14.831 3.174 -6.467 1.00 60.28 103 ASP A O 1
ATOM 863 N N . LYS A 1 104 ? -16.323 3.498 -4.834 1.00 61.25 104 LYS A N 1
ATOM 864 C CA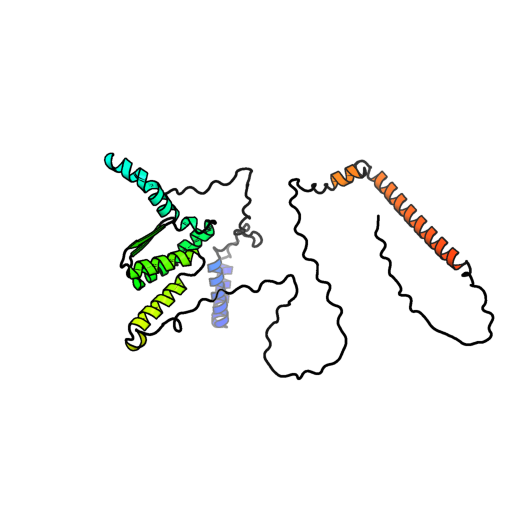 . LYS A 1 104 ? -15.384 3.982 -3.804 1.00 61.25 104 LYS A CA 1
ATOM 865 C C . LYS A 1 104 ? -14.762 2.844 -2.989 1.00 61.25 104 LYS A C 1
ATOM 867 O O . LYS A 1 104 ? -14.344 3.047 -1.845 1.00 61.25 104 LYS A O 1
ATOM 872 N N . HIS A 1 105 ? -14.684 1.644 -3.551 1.00 65.19 105 HIS A N 1
ATOM 873 C CA . HIS A 1 105 ? -13.866 0.579 -2.997 1.00 65.19 105 HIS A CA 1
ATOM 874 C C . HIS A 1 105 ? -12.379 0.833 -3.225 1.00 65.19 105 HIS A C 1
ATOM 876 O O . HIS A 1 105 ? -11.934 1.629 -4.052 1.00 65.19 105 HIS A O 1
ATOM 882 N N . ILE A 1 106 ? -11.580 0.135 -2.434 1.00 61.06 106 ILE A N 1
ATOM 883 C CA . ILE A 1 106 ? -10.144 0.351 -2.369 1.00 61.06 106 ILE A CA 1
ATOM 884 C C . ILE A 1 106 ? -9.456 -0.090 -3.671 1.00 61.06 106 ILE A C 1
ATOM 886 O O . ILE A 1 106 ? -8.413 0.463 -4.024 1.00 61.06 106 ILE A O 1
ATOM 890 N N . GLY A 1 107 ? -10.072 -1.024 -4.407 1.00 60.19 107 GLY A N 1
ATOM 891 C CA . GLY A 1 107 ? -9.603 -1.488 -5.716 1.00 60.19 107 GLY A CA 1
ATOM 892 C C . GLY A 1 107 ? -9.362 -0.355 -6.719 1.00 60.19 107 GLY A C 1
ATOM 893 O O . GLY A 1 107 ? -8.352 -0.364 -7.413 1.00 60.19 107 GLY A O 1
ATOM 894 N N . ASN A 1 108 ? -10.191 0.694 -6.712 1.00 68.81 108 ASN A N 1
ATOM 895 C CA . ASN A 1 108 ? -10.077 1.803 -7.668 1.00 68.81 108 ASN A CA 1
ATOM 896 C C . ASN A 1 108 ? -9.036 2.869 -7.278 1.00 68.81 108 ASN A C 1
ATOM 898 O O . ASN A 1 108 ? -8.714 3.753 -8.073 1.00 68.81 108 ASN A O 1
ATOM 902 N N . ILE A 1 109 ? -8.462 2.803 -6.068 1.00 73.94 109 ILE A N 1
ATOM 903 C CA . ILE A 1 109 ? -7.444 3.769 -5.611 1.00 73.94 109 ILE A CA 1
ATOM 904 C C . ILE A 1 109 ? -6.107 3.534 -6.328 1.00 73.94 109 ILE A C 1
ATOM 906 O O . ILE A 1 109 ? -5.308 4.460 -6.504 1.00 73.94 109 ILE A O 1
ATOM 910 N N . ILE A 1 110 ? -5.830 2.292 -6.733 1.00 79.50 110 ILE A N 1
ATOM 911 C CA . ILE A 1 110 ? -4.543 1.889 -7.292 1.00 79.50 110 ILE A CA 1
ATOM 912 C C . ILE A 1 110 ? -4.767 1.208 -8.643 1.00 79.50 110 ILE A C 1
ATOM 914 O O . ILE A 1 110 ? -5.284 0.106 -8.708 1.00 79.50 110 ILE A O 1
ATOM 918 N N . ARG A 1 111 ? -4.276 1.834 -9.721 1.00 79.56 111 ARG A N 1
ATOM 919 C CA . ARG A 1 111 ? -4.401 1.314 -11.099 1.00 79.56 111 ARG A CA 1
ATOM 920 C C . ARG A 1 111 ? -3.584 0.047 -11.391 1.00 79.56 111 ARG A C 1
ATOM 922 O O . ARG A 1 111 ? -3.878 -0.653 -12.345 1.00 79.56 111 ARG A O 1
ATOM 929 N N . ASN A 1 112 ? -2.516 -0.207 -10.632 1.00 86.44 112 ASN A N 1
ATOM 930 C CA . ASN A 1 112 ? -1.641 -1.367 -10.828 1.00 86.44 112 ASN A CA 1
ATOM 931 C C . ASN A 1 112 ? -1.994 -2.461 -9.812 1.00 86.44 112 ASN A C 1
ATOM 933 O O . ASN A 1 112 ? -1.915 -2.222 -8.602 1.00 86.44 112 ASN A O 1
ATOM 937 N N . ASN A 1 113 ? -2.330 -3.649 -10.316 1.00 83.88 113 ASN A N 1
ATOM 938 C CA . ASN A 1 113 ? -2.820 -4.750 -9.496 1.00 83.88 113 ASN A CA 1
ATOM 939 C C . ASN A 1 113 ? -1.762 -5.255 -8.494 1.00 83.88 113 ASN A C 1
ATOM 941 O O . ASN A 1 113 ? -2.033 -5.322 -7.298 1.00 83.88 113 ASN A O 1
ATOM 945 N N . ASP A 1 114 ? -0.509 -5.455 -8.906 1.00 89.00 114 ASP A N 1
ATOM 946 C CA . ASP A 1 114 ? 0.561 -5.906 -7.996 1.00 89.00 114 ASP A CA 1
ATOM 947 C C . ASP A 1 114 ? 0.768 -4.956 -6.819 1.00 89.00 114 ASP A C 1
ATOM 949 O O . ASP A 1 114 ? 0.999 -5.356 -5.675 1.00 89.00 114 ASP A O 1
ATOM 953 N N . ARG A 1 115 ? 0.692 -3.651 -7.090 1.00 89.88 115 ARG A N 1
ATOM 954 C CA . ARG A 1 115 ? 0.804 -2.623 -6.060 1.00 89.88 115 ARG A CA 1
ATOM 955 C C . ARG A 1 115 ? -0.400 -2.656 -5.123 1.00 89.88 115 ARG A C 1
ATOM 957 O O . ARG A 1 115 ? -0.213 -2.437 -3.924 1.00 89.88 115 ARG A O 1
ATOM 964 N N . PHE A 1 116 ? -1.596 -2.908 -5.649 1.00 89.94 116 PHE A N 1
ATOM 965 C CA . PHE A 1 116 ? -2.803 -3.098 -4.852 1.00 89.94 116 PHE A CA 1
ATOM 966 C C . PHE A 1 116 ? -2.664 -4.321 -3.938 1.00 89.94 116 PHE A C 1
ATOM 968 O O . PHE A 1 116 ? -2.767 -4.162 -2.723 1.00 89.94 116 PHE A O 1
ATOM 975 N N . VAL A 1 117 ? -2.298 -5.490 -4.473 1.00 90.56 117 VAL A N 1
ATOM 976 C CA . VAL A 1 117 ? -2.090 -6.727 -3.699 1.00 90.56 117 VAL A CA 1
ATOM 977 C C . VAL A 1 117 ? -1.028 -6.530 -2.617 1.00 90.56 117 VAL A C 1
ATOM 979 O O . VAL A 1 117 ? -1.274 -6.833 -1.450 1.00 90.56 117 VAL A O 1
ATOM 982 N N . LYS A 1 118 ? 0.118 -5.916 -2.946 1.00 92.62 118 LYS A N 1
ATOM 983 C CA . LYS A 1 118 ? 1.184 -5.620 -1.969 1.00 92.62 118 LYS A CA 1
ATOM 984 C C . LYS A 1 118 ? 0.727 -4.658 -0.866 1.00 92.62 118 LYS A C 1
ATOM 986 O O . LYS A 1 118 ? 1.121 -4.819 0.289 1.00 92.62 118 LYS A O 1
ATOM 991 N N . ARG A 1 119 ? -0.097 -3.648 -1.177 1.00 93.88 119 ARG A N 1
ATOM 992 C CA . ARG A 1 119 ? -0.634 -2.705 -0.171 1.00 93.88 119 ARG A CA 1
ATOM 993 C C . ARG A 1 119 ? -1.789 -3.294 0.635 1.00 93.88 119 ARG A C 1
ATOM 995 O O . ARG A 1 119 ? -1.873 -3.025 1.826 1.00 93.88 119 ARG A O 1
ATOM 1002 N N . ARG A 1 120 ? -2.625 -4.142 0.041 1.00 92.94 120 ARG A N 1
ATOM 1003 C CA . ARG A 1 120 ? -3.641 -4.926 0.751 1.00 92.94 120 ARG A CA 1
ATOM 1004 C C . ARG A 1 120 ? -2.980 -5.881 1.740 1.00 92.94 120 ARG A C 1
ATOM 1006 O O . ARG A 1 120 ? -3.306 -5.848 2.923 1.00 92.94 120 ARG A O 1
ATOM 1013 N N . GLN A 1 121 ? -1.981 -6.638 1.289 1.00 93.69 121 GLN A N 1
ATOM 1014 C CA . GLN A 1 121 ? -1.207 -7.536 2.145 1.00 93.69 121 GLN A CA 1
ATOM 1015 C C . GLN A 1 121 ? -0.505 -6.783 3.282 1.00 93.69 121 GLN A C 1
ATOM 1017 O O . GLN A 1 121 ? -0.385 -7.300 4.387 1.00 93.69 121 GLN A O 1
ATOM 1022 N N . ARG A 1 122 ? -0.102 -5.529 3.054 1.00 95.12 122 ARG A N 1
ATOM 1023 C CA . ARG A 1 122 ? 0.454 -4.656 4.096 1.00 95.12 122 ARG A CA 1
ATOM 1024 C C . ARG A 1 122 ? -0.543 -4.338 5.221 1.00 95.12 122 ARG A C 1
ATOM 1026 O O . ARG A 1 122 ? -0.103 -4.150 6.348 1.00 95.12 122 ARG A O 1
ATOM 1033 N N . ILE A 1 123 ? -1.849 -4.258 4.938 1.00 93.44 123 ILE A N 1
ATOM 1034 C CA . ILE A 1 123 ? -2.891 -4.045 5.964 1.00 93.44 123 ILE A CA 1
ATOM 1035 C C . ILE A 1 123 ? -3.032 -5.290 6.845 1.00 93.44 123 ILE A C 1
ATOM 1037 O O . ILE A 1 123 ? -3.109 -5.163 8.063 1.00 93.44 123 ILE A O 1
ATOM 1041 N N . LEU A 1 124 ? -3.012 -6.482 6.238 1.00 93.56 124 LEU A N 1
ATOM 1042 C CA . LEU A 1 124 ? -2.988 -7.754 6.967 1.00 93.56 124 LEU A CA 1
ATOM 1043 C C . LEU A 1 124 ? -1.711 -7.881 7.814 1.00 93.56 124 LEU A C 1
ATOM 1045 O O . LEU A 1 124 ? -1.762 -8.184 9.008 1.00 93.56 124 LEU A O 1
ATOM 1049 N N . GLY A 1 125 ? -0.567 -7.574 7.203 1.00 93.94 125 GLY A N 1
ATOM 1050 C CA . GLY A 1 125 ? 0.754 -7.809 7.771 1.00 93.94 125 GLY A CA 1
ATOM 1051 C C . GLY A 1 125 ? 1.143 -9.293 7.749 1.00 93.94 125 GLY A C 1
ATOM 1052 O O . GLY A 1 125 ? 0.321 -10.161 7.438 1.00 93.94 125 GLY A O 1
ATOM 1053 N N . PRO A 1 126 ? 2.404 -9.618 8.075 1.00 94.31 126 PRO A N 1
ATOM 1054 C CA . PRO A 1 126 ? 2.836 -11.004 8.209 1.00 94.31 126 PRO A CA 1
ATOM 1055 C C . PRO A 1 126 ? 2.046 -11.678 9.340 1.00 94.31 126 PRO A C 1
ATOM 1057 O O . PRO A 1 126 ? 1.927 -11.122 10.437 1.00 94.31 126 PRO A O 1
ATOM 1060 N N . GLY A 1 127 ? 1.451 -12.838 9.048 1.00 91.19 127 GLY A N 1
ATOM 1061 C CA . GLY A 1 127 ? 0.640 -13.602 10.004 1.00 91.19 127 GLY A CA 1
ATOM 1062 C C . GLY A 1 127 ? -0.597 -12.870 10.543 1.00 91.19 127 GLY A C 1
ATOM 1063 O O . GLY A 1 127 ? -1.077 -13.220 11.614 1.00 91.19 127 GLY A O 1
ATOM 1064 N N . GLY A 1 128 ? -1.083 -11.816 9.873 1.00 91.81 128 GLY A N 1
ATOM 1065 C CA . GLY A 1 128 ? -2.240 -11.041 10.348 1.00 91.81 128 GLY A CA 1
ATOM 1066 C C . GLY A 1 128 ? -1.949 -10.111 11.536 1.00 91.81 128 GLY A C 1
ATOM 1067 O O . GLY A 1 128 ? -2.868 -9.513 12.094 1.00 91.81 128 GLY A O 1
ATOM 1068 N N . SER A 1 129 ? -0.681 -9.958 11.931 1.00 94.56 129 SER A N 1
ATOM 1069 C CA . SER A 1 129 ? -0.268 -9.162 13.100 1.00 94.56 129 SER A CA 1
ATOM 1070 C C . SER A 1 129 ? -0.693 -7.691 13.027 1.00 94.56 129 SER A C 1
ATOM 1072 O O . SER A 1 129 ? -1.135 -7.115 14.021 1.00 94.56 129 SER A O 1
ATOM 1074 N N . THR A 1 130 ? -0.587 -7.075 11.846 1.00 95.50 130 THR A N 1
ATOM 1075 C CA . THR A 1 130 ? -0.941 -5.660 11.643 1.00 95.50 130 THR A CA 1
ATOM 1076 C C . THR A 1 130 ? -2.448 -5.463 11.738 1.00 95.50 130 THR A C 1
ATOM 1078 O O . THR A 1 130 ? -2.896 -4.540 12.416 1.00 95.50 130 THR A O 1
ATOM 1081 N N . LEU A 1 131 ? -3.227 -6.365 11.136 1.00 95.19 131 LEU A N 1
ATOM 1082 C CA . LEU A 1 131 ? -4.682 -6.357 11.250 1.00 95.19 131 LEU A CA 1
ATOM 1083 C C . LEU A 1 131 ? -5.110 -6.529 12.707 1.00 95.19 131 LEU A C 1
ATOM 1085 O O . LEU A 1 131 ? -5.898 -5.731 13.210 1.00 95.19 131 LEU A O 1
ATOM 1089 N N . LYS A 1 132 ? -4.509 -7.490 13.422 1.00 95.31 132 LYS A N 1
ATOM 1090 C CA . LYS A 1 132 ? -4.854 -7.738 14.822 1.00 95.31 132 LYS A CA 1
ATOM 1091 C C . LYS A 1 132 ? -4.533 -6.549 15.729 1.00 95.31 132 LYS A C 1
ATOM 1093 O O . LYS A 1 132 ? -5.318 -6.221 16.615 1.00 95.31 132 LYS A O 1
ATOM 1098 N N . ALA A 1 133 ? -3.420 -5.860 15.486 1.00 96.06 133 ALA A N 1
ATOM 1099 C CA . ALA A 1 133 ? -3.084 -4.633 16.205 1.00 96.06 133 ALA A CA 1
ATOM 1100 C C . ALA A 1 133 ? -4.117 -3.517 15.963 1.00 96.06 133 A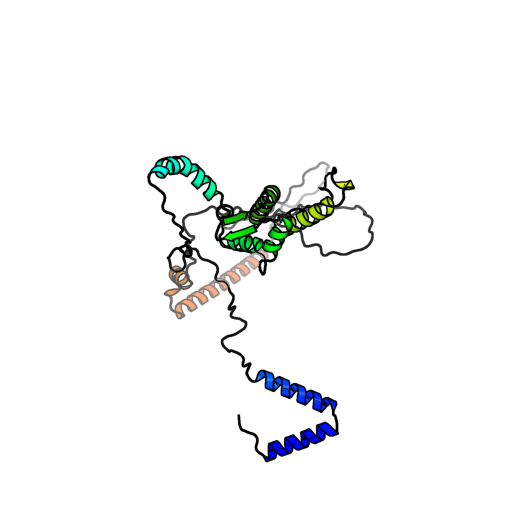LA A C 1
ATOM 1102 O O . ALA A 1 133 ? -4.498 -2.823 16.906 1.00 96.06 133 ALA A O 1
ATOM 1103 N N . ILE A 1 134 ? -4.605 -3.363 14.725 1.00 94.81 134 ILE A N 1
ATOM 1104 C CA . ILE A 1 134 ? -5.666 -2.398 14.397 1.00 94.81 134 ILE A CA 1
ATOM 1105 C C . ILE A 1 134 ? -6.946 -2.743 15.164 1.00 94.81 134 ILE A C 1
ATOM 1107 O O . ILE A 1 134 ? -7.538 -1.849 15.770 1.00 94.81 134 ILE A O 1
ATOM 1111 N N . GLU A 1 135 ? -7.340 -4.016 15.201 1.00 94.44 135 GLU A N 1
ATOM 1112 C CA . GLU A 1 135 ? -8.527 -4.461 15.941 1.00 94.44 135 GLU A CA 1
ATOM 1113 C C . GLU A 1 135 ? -8.432 -4.136 17.438 1.00 94.44 135 GLU A C 1
ATOM 1115 O O . GLU A 1 135 ? -9.346 -3.542 18.009 1.00 94.44 135 GLU A O 1
ATOM 1120 N N . LEU A 1 136 ? -7.302 -4.463 18.073 1.00 95.06 136 LEU A N 1
ATOM 1121 C CA . LEU A 1 136 ? -7.096 -4.253 19.512 1.00 95.06 136 LEU A CA 1
ATOM 1122 C C . LEU A 1 136 ? -7.036 -2.770 19.906 1.00 95.06 136 LEU A C 1
ATOM 1124 O O . LEU A 1 136 ? -7.470 -2.389 20.998 1.00 95.06 136 LEU A O 1
ATOM 1128 N N . LEU A 1 137 ? -6.484 -1.921 19.035 1.00 94.81 137 LEU A N 1
ATOM 1129 C CA . LEU A 1 137 ? -6.373 -0.485 19.289 1.00 94.81 137 LEU A CA 1
ATOM 1130 C C . LEU A 1 137 ? -7.686 0.253 19.039 1.00 94.81 137 LEU A C 1
ATOM 1132 O O . LEU A 1 137 ? -8.032 1.144 19.810 1.00 94.81 137 LEU A O 1
ATOM 1136 N N . THR A 1 138 ? -8.409 -0.110 17.980 1.00 94.12 138 THR A N 1
ATOM 1137 C CA . THR A 1 138 ? -9.645 0.580 17.575 1.00 94.12 138 THR A CA 1
ATOM 1138 C C . THR A 1 138 ? -10.912 -0.045 18.153 1.00 94.12 138 THR A C 1
ATOM 1140 O O . THR A 1 138 ? -11.986 0.534 17.993 1.00 94.12 138 THR A O 1
ATOM 1143 N N . GLN A 1 139 ? -10.804 -1.204 18.819 1.00 94.00 139 GLN A N 1
ATOM 1144 C CA . GLN A 1 139 ? -11.938 -2.011 19.290 1.00 94.00 139 GLN A CA 1
ATOM 1145 C C . GLN A 1 139 ? -12.959 -2.282 18.173 1.00 94.00 139 GLN A C 1
ATOM 1147 O O . GLN A 1 139 ? -14.170 -2.280 18.390 1.00 94.00 139 GLN A O 1
ATOM 1152 N N . CYS A 1 140 ? -12.458 -2.464 16.953 1.00 92.31 140 CYS A N 1
ATOM 1153 C CA . CYS A 1 140 ? -13.255 -2.788 15.782 1.00 92.31 140 CYS A CA 1
ATOM 1154 C C . CYS A 1 140 ? -12.875 -4.181 15.291 1.00 92.31 140 CYS A C 1
ATOM 1156 O O . CYS A 1 140 ? -11.711 -4.566 15.339 1.00 92.31 140 CYS A O 1
ATOM 1158 N N . TYR A 1 141 ? -13.849 -4.913 14.773 1.00 94.00 141 TYR A N 1
ATOM 1159 C CA . TYR A 1 141 ? -13.611 -6.099 13.967 1.00 94.00 141 TYR A CA 1
ATOM 1160 C C . TYR A 1 141 ? -13.371 -5.664 12.522 1.00 94.00 141 TYR A C 1
ATOM 1162 O O . TYR A 1 141 ? -14.183 -4.912 11.979 1.00 94.00 141 TYR A O 1
ATOM 1170 N N . VAL A 1 142 ? -12.264 -6.090 11.906 1.00 91.19 142 VAL A N 1
ATOM 1171 C CA . VAL A 1 142 ? -11.876 -5.657 10.555 1.00 91.19 142 VAL A CA 1
ATOM 1172 C C . VAL A 1 142 ? -11.615 -6.872 9.676 1.00 91.19 142 VAL A C 1
ATOM 1174 O O . VAL A 1 142 ? -10.778 -7.711 9.988 1.00 91.19 142 VAL A O 1
ATOM 1177 N N . LEU A 1 143 ? -12.291 -6.936 8.533 1.00 88.75 143 LEU A N 1
ATOM 1178 C CA . LEU A 1 143 ? -12.198 -8.036 7.584 1.00 88.75 143 LEU A CA 1
ATOM 1179 C C . LEU A 1 143 ? -11.746 -7.517 6.215 1.00 88.75 143 LEU A C 1
ATOM 1181 O O . LEU A 1 143 ? -12.389 -6.661 5.609 1.00 88.75 143 LEU A O 1
ATOM 1185 N N . VAL A 1 144 ? -10.619 -8.035 5.723 1.00 89.12 144 VAL A N 1
ATOM 1186 C CA . VAL A 1 144 ? -10.001 -7.615 4.454 1.00 89.12 144 VAL A CA 1
ATOM 1187 C C . VAL A 1 144 ? -10.286 -8.662 3.373 1.00 89.12 144 VAL A C 1
ATOM 1189 O O . VAL A 1 144 ? -9.553 -9.643 3.240 1.00 89.12 144 VAL A O 1
ATOM 1192 N N . GLN A 1 145 ? -11.328 -8.452 2.566 1.00 82.81 145 GLN A N 1
ATOM 1193 C CA . GLN A 1 145 ? -11.787 -9.401 1.542 1.00 82.81 145 GLN A CA 1
ATOM 1194 C C . GLN A 1 145 ? -11.768 -8.784 0.142 1.00 82.81 145 GLN A C 1
ATOM 1196 O O . GLN A 1 145 ? -12.372 -7.738 -0.104 1.00 82.81 145 GLN A O 1
ATOM 1201 N N . GLY A 1 146 ? -11.069 -9.451 -0.783 1.00 81.88 146 GLY A N 1
ATOM 1202 C CA . GLY A 1 146 ? -10.931 -9.005 -2.170 1.00 81.88 146 GLY A CA 1
ATOM 1203 C C . GLY A 1 146 ? -10.509 -7.536 -2.262 1.00 81.88 146 GLY A C 1
ATOM 1204 O O . GLY A 1 146 ? -9.495 -7.132 -1.684 1.00 81.88 146 GLY A O 1
ATOM 1205 N N . ASN A 1 147 ? -11.341 -6.736 -2.931 1.00 84.19 147 ASN A N 1
ATOM 1206 C CA . ASN A 1 147 ? -11.106 -5.314 -3.201 1.00 84.19 147 ASN A CA 1
ATOM 1207 C C . ASN A 1 147 ? -11.646 -4.368 -2.116 1.00 84.19 147 ASN A C 1
ATOM 1209 O O . ASN A 1 147 ? -11.596 -3.141 -2.263 1.00 84.19 147 ASN A O 1
ATOM 1213 N N . THR A 1 148 ? -12.162 -4.931 -1.024 1.00 82.81 148 THR A N 1
ATOM 1214 C CA . THR A 1 148 ? -12.895 -4.206 0.013 1.00 82.81 148 THR A CA 1
ATOM 1215 C C . THR A 1 148 ? -12.348 -4.504 1.408 1.00 82.81 148 THR A C 1
ATOM 1217 O O . THR A 1 148 ? -11.646 -5.490 1.645 1.00 82.81 148 THR A O 1
ATOM 1220 N N . VAL A 1 149 ? -12.641 -3.604 2.345 1.00 87.44 149 VAL A N 1
ATOM 1221 C CA . VAL A 1 149 ? -12.374 -3.803 3.771 1.00 87.44 149 VAL A CA 1
ATOM 1222 C C . VAL A 1 149 ? -13.663 -3.496 4.514 1.00 87.44 149 VAL A C 1
ATOM 1224 O O . VAL A 1 149 ? -14.135 -2.359 4.483 1.00 87.44 149 VAL A O 1
ATOM 1227 N N . ALA A 1 150 ? -14.224 -4.511 5.159 1.00 86.75 150 ALA A N 1
ATOM 1228 C CA . ALA A 1 150 ? -15.358 -4.371 6.056 1.00 86.75 150 ALA A CA 1
ATOM 1229 C C . ALA A 1 150 ? -14.847 -4.101 7.475 1.00 86.75 150 ALA A C 1
ATOM 1231 O O . ALA A 1 150 ? -13.840 -4.668 7.900 1.00 86.75 150 ALA A O 1
ATOM 1232 N N . ALA A 1 151 ? -15.526 -3.228 8.213 1.00 88.50 151 ALA A N 1
ATOM 1233 C CA . ALA A 1 151 ? -15.199 -2.943 9.604 1.00 88.50 151 ALA A CA 1
ATOM 1234 C C . ALA A 1 151 ? -16.480 -2.748 10.420 1.00 88.50 151 ALA A C 1
ATOM 1236 O O . ALA A 1 151 ? -17.406 -2.078 9.966 1.00 88.50 151 ALA A O 1
ATOM 1237 N N . MET A 1 152 ? -16.517 -3.308 11.627 1.00 87.06 152 MET A N 1
ATOM 1238 C CA . MET A 1 152 ? -17.624 -3.184 12.579 1.00 87.06 152 MET A CA 1
ATOM 1239 C C . MET A 1 152 ? -17.083 -2.754 13.940 1.00 87.06 152 MET A C 1
ATOM 1241 O O . MET A 1 152 ? -16.082 -3.294 14.399 1.00 87.06 152 MET A O 1
ATOM 1245 N N . GLY A 1 153 ? -17.728 -1.795 14.602 1.00 90.56 153 GLY A N 1
ATOM 1246 C CA . GLY A 1 153 ? -17.302 -1.327 15.920 1.00 90.56 153 GLY A CA 1
ATOM 1247 C C . GLY A 1 153 ? -17.818 0.068 16.255 1.00 90.56 153 GLY A C 1
ATOM 1248 O O . GLY A 1 153 ? -18.706 0.601 15.589 1.00 90.56 153 GLY A O 1
ATOM 1249 N N . GLY A 1 154 ? -17.248 0.675 17.296 1.00 90.12 154 GLY A N 1
ATOM 1250 C CA . GLY A 1 154 ? -17.615 2.025 17.721 1.00 90.12 154 GLY A CA 1
ATOM 1251 C C . GLY A 1 154 ? -17.248 3.090 16.681 1.00 90.12 154 GLY A C 1
ATOM 1252 O O . GLY A 1 154 ? -16.207 3.019 16.032 1.00 90.12 154 GLY A O 1
ATOM 1253 N N . HIS A 1 155 ? -18.062 4.143 16.563 1.00 89.88 155 HIS A N 1
ATOM 1254 C CA . HIS A 1 155 ? -17.882 5.202 15.558 1.00 89.88 155 HIS A CA 1
ATOM 1255 C C . HIS A 1 155 ? -16.494 5.881 15.593 1.00 89.88 155 HIS A C 1
ATOM 1257 O O . HIS A 1 155 ? -15.936 6.201 14.542 1.00 89.88 155 HIS A O 1
ATOM 1263 N N . LYS A 1 156 ? -15.904 6.073 16.784 1.00 89.94 156 LYS A N 1
ATOM 1264 C CA . LYS A 1 156 ? -14.536 6.614 16.921 1.00 89.94 156 LYS A CA 1
ATOM 1265 C C . LYS A 1 156 ? -13.493 5.665 16.312 1.00 89.94 156 LYS A C 1
ATOM 1267 O O . LYS A 1 156 ? -12.645 6.113 15.547 1.00 89.94 156 LYS A O 1
ATOM 1272 N N . GLY A 1 157 ? -13.603 4.365 16.590 1.00 90.19 157 GLY A N 1
ATOM 1273 C CA . GLY A 1 157 ? -12.727 3.336 16.026 1.00 90.19 157 GLY A CA 1
ATOM 1274 C C . GLY A 1 157 ? -12.882 3.210 14.511 1.00 90.19 157 GLY A C 1
ATOM 1275 O O . GLY A 1 157 ? -11.887 3.225 13.793 1.00 90.19 157 GLY A O 1
ATOM 1276 N N . LEU A 1 158 ? -14.120 3.214 14.003 1.00 89.75 158 LEU A N 1
ATOM 1277 C CA . LEU A 1 158 ? -14.403 3.151 12.564 1.00 89.75 158 LEU A CA 1
ATOM 1278 C C . LEU A 1 158 ? -13.791 4.324 11.784 1.00 89.75 158 LEU A C 1
ATOM 1280 O O . LEU A 1 158 ? -13.281 4.129 10.678 1.00 89.75 158 LEU A O 1
ATOM 1284 N N . LYS A 1 159 ? -13.795 5.538 12.354 1.00 92.25 159 LYS A N 1
ATOM 1285 C CA . LYS A 1 159 ? -13.116 6.702 11.757 1.00 92.25 159 LYS A CA 1
ATOM 1286 C C . LYS A 1 159 ? -11.609 6.477 11.620 1.00 92.25 159 LYS A C 1
ATOM 1288 O O . LYS A 1 159 ? -11.052 6.773 10.562 1.00 92.25 159 LYS A O 1
ATOM 1293 N N . GLU A 1 160 ? -10.971 5.928 12.651 1.00 92.81 160 GLU A N 1
ATOM 1294 C CA . GLU A 1 160 ? -9.535 5.633 12.628 1.00 92.81 160 GLU A CA 1
ATOM 1295 C C . GLU A 1 160 ? -9.209 4.486 11.661 1.00 92.81 160 GLU A C 1
ATOM 1297 O O . GLU A 1 160 ? -8.326 4.638 10.820 1.00 92.81 160 GLU A O 1
ATOM 1302 N N . VAL A 1 161 ? -9.971 3.384 11.669 1.00 94.19 161 VAL A N 1
ATOM 1303 C CA . VAL A 1 161 ? -9.799 2.273 10.709 1.00 94.19 161 VAL A CA 1
ATOM 1304 C C . VAL A 1 161 ? -9.903 2.778 9.270 1.00 94.19 161 VAL A C 1
ATOM 1306 O O . VAL A 1 161 ? -9.037 2.485 8.443 1.00 94.19 161 VAL A O 1
ATOM 1309 N N . ARG A 1 162 ? -10.918 3.598 8.966 1.00 91.88 162 ARG A N 1
ATOM 1310 C CA . ARG A 1 162 ? -11.092 4.194 7.634 1.00 91.88 162 ARG A CA 1
ATOM 1311 C C . ARG A 1 162 ? -9.873 5.018 7.219 1.00 91.88 162 ARG A C 1
ATOM 1313 O O . ARG A 1 162 ? -9.419 4.892 6.081 1.00 91.88 162 ARG A O 1
ATOM 1320 N N . LYS A 1 163 ? -9.340 5.845 8.123 1.00 91.62 163 LYS A N 1
ATOM 1321 C CA . LYS A 1 163 ? -8.137 6.650 7.873 1.00 91.62 163 LYS A CA 1
ATOM 1322 C C . LYS A 1 163 ? -6.931 5.754 7.572 1.00 91.62 163 LYS A C 1
ATOM 1324 O O . LYS A 1 163 ? -6.305 5.926 6.529 1.00 91.62 163 LYS A O 1
ATOM 1329 N N . ILE A 1 164 ? -6.678 4.745 8.411 1.00 93.56 164 ILE A N 1
ATOM 1330 C CA . ILE A 1 164 ? -5.564 3.793 8.257 1.00 93.56 164 ILE A CA 1
ATOM 1331 C C . ILE A 1 164 ? -5.607 3.094 6.897 1.00 93.56 164 ILE A C 1
ATOM 1333 O O . ILE A 1 164 ? -4.587 3.006 6.212 1.00 93.56 164 ILE A O 1
ATOM 1337 N N . VAL A 1 165 ? -6.778 2.596 6.496 1.00 92.50 165 VAL A N 1
ATOM 1338 C CA . VAL A 1 165 ? -6.953 1.846 5.245 1.00 92.50 165 VAL A CA 1
ATOM 1339 C C . VAL A 1 165 ? -6.709 2.739 4.027 1.00 92.50 165 VAL A C 1
ATOM 1341 O O . VAL A 1 165 ? -5.956 2.361 3.127 1.00 92.50 165 VAL A O 1
ATOM 1344 N N . ILE A 1 166 ? -7.291 3.942 4.007 1.00 90.94 166 ILE A N 1
ATOM 1345 C CA . ILE A 1 166 ? -7.124 4.891 2.897 1.00 90.94 166 ILE A CA 1
ATOM 1346 C C . ILE A 1 166 ? -5.663 5.338 2.779 1.00 90.94 166 ILE A C 1
ATOM 1348 O O . ILE A 1 166 ? -5.105 5.354 1.679 1.00 90.94 166 ILE A O 1
ATOM 1352 N N . ASP A 1 167 ? -5.023 5.670 3.898 1.00 91.38 167 ASP A N 1
ATOM 1353 C CA . ASP A 1 167 ? -3.639 6.138 3.909 1.00 91.38 167 ASP A CA 1
ATOM 1354 C C . ASP A 1 167 ? -2.663 5.012 3.538 1.00 91.38 167 ASP A C 1
ATOM 1356 O O . ASP A 1 167 ? -1.720 5.238 2.768 1.00 91.38 167 ASP A O 1
ATOM 1360 N N . CYS A 1 168 ? -2.947 3.770 3.949 1.00 92.06 168 CYS A N 1
ATOM 1361 C CA . CYS A 1 168 ? -2.199 2.594 3.503 1.00 92.06 168 CYS A CA 1
ATOM 1362 C C . CYS A 1 168 ? -2.168 2.487 1.969 1.00 92.06 168 CYS A C 1
ATOM 1364 O O . CYS A 1 168 ? -1.124 2.275 1.336 1.00 92.06 168 CYS A O 1
ATOM 1366 N N . MET A 1 169 ? -3.320 2.741 1.355 1.00 90.00 169 MET A N 1
ATOM 1367 C CA . MET A 1 169 ? -3.512 2.671 -0.090 1.00 90.00 169 MET A CA 1
ATOM 1368 C C . MET A 1 169 ? -2.911 3.871 -0.821 1.00 90.00 169 MET A C 1
ATOM 1370 O O . MET A 1 169 ? -2.524 3.739 -1.981 1.00 90.00 169 MET A O 1
ATOM 1374 N N . LYS A 1 170 ? -2.688 4.993 -0.128 1.00 89.50 170 LYS A N 1
ATOM 1375 C CA . LYS A 1 170 ? -1.925 6.167 -0.595 1.00 89.50 170 LYS A CA 1
ATOM 1376 C C . LYS A 1 170 ? -0.412 6.067 -0.363 1.00 89.50 170 LYS A C 1
ATOM 1378 O O . LYS A 1 170 ? 0.296 7.062 -0.498 1.00 89.50 170 LYS A O 1
ATOM 1383 N N . ASN A 1 171 ? 0.108 4.863 -0.108 1.00 91.00 171 ASN A N 1
ATOM 1384 C CA . ASN A 1 171 ? 1.529 4.580 0.130 1.00 91.00 171 ASN A CA 1
ATOM 1385 C C . ASN A 1 171 ? 2.073 4.975 1.510 1.00 91.00 171 ASN A C 1
ATOM 1387 O O . ASN A 1 171 ? 3.291 5.040 1.675 1.00 91.00 171 ASN A O 1
ATOM 1391 N N . ILE A 1 172 ? 1.221 5.216 2.498 1.00 90.50 172 ILE A N 1
ATOM 1392 C CA . ILE A 1 172 ? 1.652 5.342 3.894 1.00 90.50 172 ILE A CA 1
ATOM 1393 C C . ILE A 1 172 ? 1.670 3.924 4.495 1.00 90.50 172 ILE A C 1
ATOM 1395 O O . ILE A 1 172 ? 0.995 3.025 4.003 1.00 90.50 172 ILE A O 1
ATOM 1399 N N . HIS A 1 173 ? 2.526 3.635 5.473 1.00 91.88 173 HIS A N 1
ATOM 1400 C CA . HIS A 1 173 ? 2.549 2.310 6.110 1.00 91.88 173 HIS A CA 1
ATOM 1401 C C . HIS A 1 173 ? 1.604 2.292 7.328 1.00 91.88 173 HIS A C 1
ATOM 1403 O O . HIS A 1 173 ? 1.703 3.206 8.147 1.00 91.88 173 HIS A O 1
ATOM 1409 N N . PRO A 1 174 ? 0.742 1.270 7.522 1.00 94.44 174 PRO A N 1
ATOM 1410 C CA . PRO A 1 174 ? -0.219 1.234 8.635 1.00 94.44 174 PRO A CA 1
ATOM 1411 C C . PRO A 1 174 ? 0.458 1.270 10.012 1.00 94.44 174 PRO A C 1
ATOM 1413 O O . PRO A 1 174 ? -0.082 1.850 10.946 1.00 94.44 174 PRO A O 1
ATOM 1416 N N . ILE A 1 175 ? 1.688 0.753 10.116 1.00 93.12 175 ILE A N 1
ATOM 1417 C CA . ILE A 1 175 ? 2.540 0.854 11.318 1.00 93.12 175 ILE A CA 1
ATOM 1418 C C . ILE A 1 175 ? 2.656 2.296 11.846 1.00 93.12 175 ILE A C 1
ATOM 1420 O O . ILE A 1 175 ? 2.714 2.479 13.058 1.00 93.12 175 ILE A O 1
ATOM 1424 N N . TYR A 1 176 ? 2.678 3.325 10.988 1.00 92.94 176 TYR A N 1
ATOM 1425 C CA . TYR A 1 176 ? 2.759 4.713 11.463 1.00 92.94 176 TYR A CA 1
ATOM 1426 C C . TYR A 1 176 ? 1.508 5.122 12.240 1.00 92.94 176 TYR A C 1
ATOM 1428 O O . TYR A 1 176 ? 1.629 5.695 13.318 1.00 92.94 176 TYR A O 1
ATOM 1436 N N . HIS A 1 177 ? 0.328 4.759 11.739 1.00 93.12 177 HIS A N 1
ATOM 1437 C CA . HIS A 1 177 ? -0.926 5.019 12.438 1.00 93.12 177 HIS A CA 1
ATOM 1438 C C . HIS A 1 177 ? -1.093 4.144 13.677 1.00 93.12 177 HIS A C 1
ATOM 1440 O O . HIS A 1 177 ? -1.607 4.618 14.679 1.00 93.12 177 HIS A O 1
ATOM 1446 N N . ILE A 1 178 ? -0.614 2.897 13.645 1.00 93.94 178 ILE A N 1
ATOM 1447 C CA . ILE A 1 178 ? -0.585 2.028 14.830 1.00 93.94 178 ILE A CA 1
ATOM 1448 C C . ILE A 1 178 ? 0.251 2.684 15.935 1.00 93.94 178 ILE A C 1
ATOM 1450 O O . ILE A 1 178 ? -0.225 2.815 17.057 1.00 93.94 178 ILE A O 1
ATOM 1454 N N . LYS A 1 179 ? 1.457 3.175 15.616 1.00 93.31 179 LYS A N 1
ATOM 1455 C CA . LYS A 1 179 ? 2.302 3.909 16.574 1.00 93.31 179 LYS A CA 1
ATOM 1456 C C . LYS A 1 179 ? 1.626 5.187 17.078 1.00 93.31 179 LYS A C 1
ATOM 1458 O O . LYS A 1 179 ? 1.650 5.448 18.275 1.00 93.31 179 LYS A O 1
ATOM 1463 N N . GLU A 1 180 ? 1.001 5.958 16.189 1.00 93.38 180 GLU A N 1
ATOM 1464 C CA . GLU A 1 180 ? 0.207 7.141 16.555 1.00 93.38 180 GLU A CA 1
ATOM 1465 C C . GLU A 1 180 ? -0.933 6.784 17.526 1.00 93.38 180 GLU A C 1
ATOM 1467 O O . GLU A 1 180 ? -1.100 7.466 18.534 1.00 93.38 180 GLU A O 1
ATOM 1472 N N . LEU A 1 181 ? -1.682 5.706 17.274 1.00 93.38 181 LEU A N 1
ATOM 1473 C CA . LEU A 1 181 ? -2.776 5.253 18.137 1.00 93.38 181 LEU A CA 1
ATOM 1474 C C . LEU A 1 181 ? -2.281 4.738 19.489 1.00 93.38 181 LEU A C 1
ATOM 1476 O O . LEU A 1 181 ? -2.911 5.021 20.505 1.00 93.38 181 LEU A O 1
ATOM 1480 N N . MET A 1 182 ? -1.155 4.022 19.520 1.00 93.44 182 MET A N 1
ATOM 1481 C CA . MET A 1 182 ? -0.527 3.591 20.771 1.00 93.44 182 MET A CA 1
ATOM 1482 C C . MET A 1 182 ? -0.160 4.799 21.638 1.00 93.44 182 MET A C 1
ATOM 1484 O O . MET A 1 182 ? -0.540 4.847 22.802 1.00 93.44 182 MET A O 1
ATOM 1488 N N . ILE A 1 183 ? 0.495 5.808 21.056 1.00 93.31 183 ILE A N 1
ATOM 1489 C CA . ILE A 1 183 ? 0.887 7.028 21.776 1.00 93.31 183 ILE A CA 1
ATOM 1490 C C . ILE A 1 183 ? -0.347 7.802 22.247 1.00 93.31 183 ILE A C 1
ATOM 1492 O O . ILE A 1 183 ? -0.410 8.191 23.407 1.00 93.31 183 ILE A O 1
ATOM 1496 N N . LYS A 1 184 ? -1.362 7.976 21.391 1.00 91.50 184 LYS A N 1
ATOM 1497 C CA . LYS A 1 184 ? -2.632 8.618 21.775 1.00 91.50 184 LYS A CA 1
ATOM 1498 C C . LYS A 1 184 ? -3.312 7.908 22.943 1.00 91.50 184 LYS A C 1
ATOM 1500 O O . LYS A 1 184 ? -3.872 8.569 23.807 1.00 91.50 184 LYS A O 1
ATOM 1505 N N . ARG A 1 185 ? -3.278 6.572 22.967 1.00 91.19 185 ARG A N 1
ATOM 1506 C CA . ARG A 1 185 ? -3.886 5.777 24.039 1.00 91.19 185 ARG A CA 1
ATOM 1507 C C . ARG A 1 185 ? -3.132 5.914 25.359 1.00 91.19 185 ARG A C 1
ATOM 1509 O O . ARG A 1 185 ? -3.788 5.938 26.391 1.00 91.19 185 ARG A O 1
ATOM 1516 N N . GLU A 1 186 ? -1.804 6.017 25.331 1.00 92.12 186 GLU A N 1
ATOM 1517 C CA . GLU A 1 186 ? -1.012 6.295 26.537 1.00 92.12 186 GLU A CA 1
ATOM 1518 C C . GLU A 1 186 ? -1.223 7.732 27.032 1.00 92.12 186 GLU A C 1
ATOM 1520 O O . GLU A 1 186 ? -1.558 7.921 28.195 1.00 92.12 186 GLU A O 1
ATOM 1525 N N . LEU A 1 187 ? -1.166 8.733 26.146 1.00 91.88 187 LEU A N 1
ATOM 1526 C CA . LEU A 1 187 ? -1.414 10.139 26.503 1.00 91.88 187 LEU A CA 1
ATOM 1527 C C . LEU A 1 187 ? -2.824 10.375 27.061 1.00 91.88 187 LEU A C 1
ATOM 1529 O O . LEU A 1 187 ? -3.008 11.213 27.935 1.00 91.88 187 LEU A O 1
ATOM 1533 N N . ALA A 1 188 ? -3.821 9.623 26.587 1.00 89.94 188 ALA A N 1
ATOM 1534 C CA . ALA A 1 188 ? -5.191 9.718 27.082 1.00 89.94 188 ALA A CA 1
ATOM 1535 C C . ALA A 1 188 ? -5.371 9.185 28.516 1.00 89.94 188 ALA A C 1
ATOM 1537 O O . ALA A 1 188 ? -6.383 9.498 29.140 1.00 89.94 188 ALA A O 1
ATOM 1538 N N . LYS A 1 189 ? -4.437 8.372 29.035 1.00 91.69 189 LYS A N 1
ATOM 1539 C CA . LYS A 1 189 ? -4.469 7.922 30.438 1.00 91.69 189 LYS A CA 1
ATOM 1540 C C . LYS A 1 189 ? -4.040 9.031 31.395 1.00 91.69 189 LYS A C 1
ATOM 1542 O O . LYS A 1 189 ? -4.477 9.026 32.542 1.00 91.69 189 LYS A O 1
ATOM 1547 N N . ASP A 1 190 ? -3.217 9.969 30.928 1.00 92.56 190 ASP A N 1
ATOM 1548 C CA . ASP A 1 190 ? -2.712 11.065 31.743 1.00 92.56 190 ASP A CA 1
ATOM 1549 C C . ASP A 1 190 ? -3.749 12.200 31.822 1.00 92.56 190 ASP A C 1
ATOM 1551 O O . ASP A 1 190 ? -3.991 12.897 30.833 1.00 92.56 190 ASP A O 1
ATOM 1555 N N . PRO A 1 191 ? -4.341 12.475 33.001 1.00 92.38 191 PRO A N 1
ATOM 1556 C CA . PRO A 1 191 ? -5.398 13.481 33.123 1.00 92.38 191 PRO A CA 1
ATOM 1557 C C . PRO A 1 191 ? -4.889 14.915 32.901 1.00 92.38 191 PRO A C 1
ATOM 1559 O O . PRO A 1 191 ? -5.665 15.797 32.547 1.00 92.38 191 PRO A O 1
ATOM 1562 N N . LYS A 1 192 ? -3.582 15.156 33.080 1.00 90.00 192 LYS A N 1
ATOM 1563 C CA . LYS A 1 192 ? -2.960 16.485 32.949 1.00 90.00 192 LYS A CA 1
ATOM 1564 C C . LYS A 1 192 ? -2.921 16.983 31.502 1.00 90.00 192 LYS A C 1
ATOM 1566 O O . LYS A 1 192 ? -3.095 18.171 31.270 1.00 90.00 192 LYS A O 1
ATOM 1571 N N . LEU A 1 193 ? -2.715 16.081 30.540 1.00 85.69 193 LEU A N 1
ATOM 1572 C CA . LEU A 1 193 ? -2.559 16.421 29.121 1.00 85.69 193 LEU A CA 1
ATOM 1573 C C . LEU A 1 193 ? -3.872 16.336 28.329 1.00 85.69 193 LEU A C 1
ATOM 1575 O O . LEU A 1 193 ? -3.866 16.572 27.123 1.00 85.69 193 LEU A O 1
ATOM 1579 N N . ALA A 1 194 ? -4.998 16.018 28.973 1.00 85.00 194 ALA A N 1
ATOM 1580 C CA . ALA A 1 194 ? -6.273 15.768 28.297 1.00 85.00 194 ALA A CA 1
ATOM 1581 C C . ALA A 1 194 ? -6.796 16.968 27.481 1.00 85.00 194 ALA A C 1
ATOM 1583 O O . ALA A 1 194 ? -7.449 16.772 26.457 1.00 85.00 194 ALA A O 1
ATOM 1584 N N . ASN A 1 195 ? -6.487 18.195 27.912 1.00 88.06 195 ASN A N 1
ATOM 1585 C CA . ASN A 1 195 ? -6.950 19.432 27.273 1.00 88.06 195 ASN A CA 1
ATOM 1586 C C . ASN A 1 195 ? -5.913 20.064 26.324 1.00 88.06 195 ASN A C 1
ATOM 1588 O O . ASN A 1 195 ? -6.198 21.080 25.692 1.00 88.06 195 ASN A O 1
ATOM 1592 N N . GLU A 1 196 ? -4.710 19.496 26.226 1.00 87.31 196 GLU A N 1
ATOM 1593 C CA . GLU A 1 196 ? -3.613 20.047 25.426 1.00 87.31 196 GLU A CA 1
ATOM 1594 C C . GLU A 1 196 ? -3.533 19.407 24.030 1.00 87.31 196 GLU A C 1
ATOM 1596 O O . GLU A 1 196 ? -3.984 18.287 23.796 1.00 87.31 196 GLU A O 1
ATOM 1601 N N . ASN A 1 197 ? -2.916 20.107 23.073 1.00 89.38 197 ASN A N 1
ATOM 1602 C CA . ASN A 1 197 ? -2.685 19.560 21.735 1.00 89.38 197 ASN A CA 1
ATOM 1603 C C . ASN A 1 197 ? -1.548 18.515 21.746 1.00 89.38 197 ASN A C 1
ATOM 1605 O O . ASN A 1 197 ? -0.404 18.818 22.085 1.00 89.38 197 ASN A O 1
ATOM 1609 N N . TRP A 1 198 ? -1.836 17.291 21.291 1.00 88.06 198 TRP A N 1
ATOM 1610 C CA . TRP A 1 198 ? -0.892 16.164 21.279 1.00 88.06 198 TRP A CA 1
ATOM 1611 C C . TRP A 1 198 ? 0.046 16.092 20.059 1.00 88.06 198 TRP A C 1
ATOM 1613 O O . TRP A 1 198 ? 0.884 15.192 19.976 1.00 88.06 198 TRP A O 1
ATOM 1623 N N . GLU A 1 199 ? -0.038 17.021 19.102 1.00 87.44 199 GLU A N 1
ATOM 1624 C CA . GLU A 1 199 ? 0.760 17.008 17.860 1.00 87.44 199 GLU A CA 1
ATOM 1625 C C . GLU A 1 199 ? 2.281 16.983 18.054 1.00 87.44 199 GLU A C 1
ATOM 1627 O O . GLU A 1 199 ? 3.010 16.532 17.166 1.00 87.44 199 GLU A O 1
ATOM 1632 N N . ARG A 1 200 ? 2.774 17.476 19.194 1.00 87.94 200 ARG A N 1
ATOM 1633 C CA . ARG A 1 200 ? 4.203 17.456 19.533 1.00 87.94 200 ARG A CA 1
ATOM 1634 C C . ARG A 1 200 ? 4.7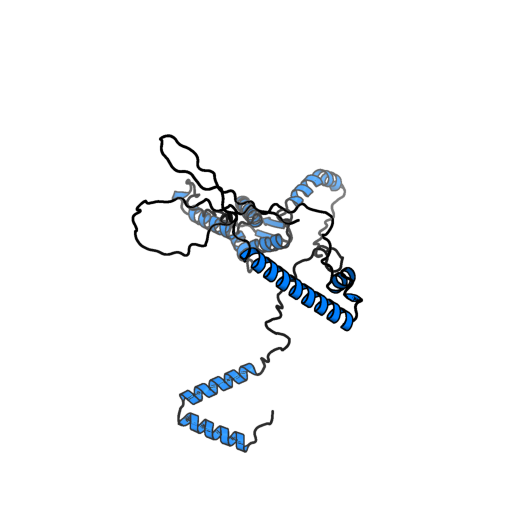10 16.041 19.821 1.00 87.94 200 ARG A C 1
ATOM 1636 O O . ARG A 1 200 ? 5.854 15.735 19.498 1.00 87.94 200 ARG A O 1
ATOM 1643 N N . PHE A 1 201 ? 3.862 15.198 20.407 1.00 86.69 201 PHE A N 1
ATOM 1644 C CA . PHE A 1 201 ? 4.189 13.821 20.791 1.00 86.69 201 PHE A CA 1
ATOM 1645 C C . PHE A 1 201 ? 3.922 12.823 19.658 1.00 86.69 201 PHE A C 1
ATOM 1647 O O . PHE A 1 201 ? 4.418 11.697 19.673 1.00 86.69 201 PHE A O 1
ATOM 1654 N N . LEU A 1 202 ? 3.147 13.240 18.655 1.00 88.62 202 LEU A N 1
ATOM 1655 C CA . LEU A 1 202 ? 2.783 12.418 17.511 1.00 88.62 202 LEU A CA 1
ATOM 1656 C C . LEU A 1 202 ? 3.942 12.302 16.501 1.00 88.62 202 LEU A C 1
ATOM 1658 O O . LEU A 1 202 ? 4.484 13.319 16.057 1.00 88.62 202 LEU A O 1
ATOM 1662 N N . PRO A 1 203 ? 4.309 11.080 16.064 1.00 88.31 203 PRO A N 1
ATOM 1663 C CA . PRO A 1 203 ? 5.348 10.887 15.059 1.00 88.31 203 PRO A CA 1
ATOM 1664 C C . PRO A 1 203 ? 4.987 11.553 13.724 1.00 88.31 203 PRO A C 1
ATOM 1666 O O . PRO A 1 203 ? 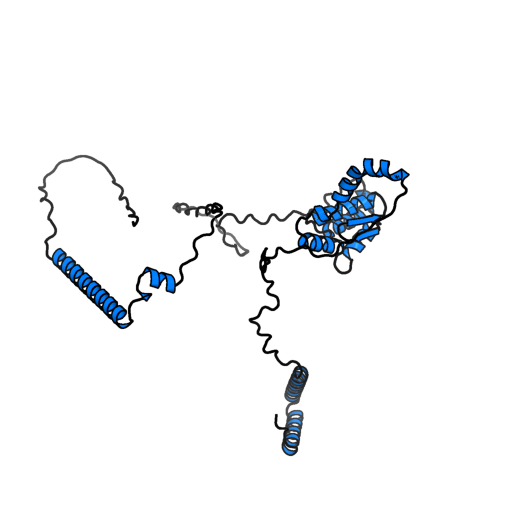4.051 11.144 13.037 1.00 88.31 203 PRO A O 1
ATOM 1669 N N . LYS A 1 204 ? 5.764 12.558 13.306 1.00 80.19 204 LYS A N 1
ATOM 1670 C CA . LYS A 1 204 ? 5.577 13.232 12.012 1.00 80.19 204 LYS A CA 1
ATOM 1671 C C . LYS A 1 204 ? 6.355 12.505 10.919 1.00 80.19 204 LYS A C 1
ATOM 1673 O O . LYS A 1 204 ? 7.579 12.602 10.831 1.00 80.19 204 LYS A O 1
ATOM 1678 N N . PHE A 1 205 ? 5.650 11.793 10.042 1.00 71.25 205 PHE A N 1
ATOM 1679 C CA . PHE A 1 205 ? 6.276 11.170 8.878 1.00 71.25 205 PHE A CA 1
ATOM 1680 C C . PHE A 1 205 ? 6.558 12.219 7.795 1.00 71.25 205 PHE A C 1
ATOM 1682 O O . PHE A 1 205 ? 5.677 12.619 7.032 1.00 71.25 205 PHE A O 1
ATOM 1689 N N . ARG A 1 206 ? 7.814 12.669 7.696 1.00 71.50 206 ARG A N 1
ATOM 1690 C CA . ARG A 1 206 ? 8.244 13.529 6.590 1.00 71.50 206 ARG A CA 1
ATOM 1691 C C . ARG A 1 206 ? 8.556 12.655 5.384 1.00 71.50 206 ARG A C 1
ATOM 1693 O O . ARG A 1 206 ? 9.546 11.926 5.389 1.00 71.50 206 ARG A O 1
ATOM 1700 N N . ARG A 1 207 ? 7.741 12.755 4.327 1.00 72.69 207 ARG A N 1
ATOM 1701 C CA . ARG A 1 207 ? 8.029 12.095 3.046 1.00 72.69 207 ARG A CA 1
ATOM 1702 C C . ARG A 1 207 ? 9.442 12.482 2.616 1.00 72.69 207 ARG A C 1
ATOM 1704 O O . ARG A 1 207 ? 9.693 13.654 2.319 1.00 72.69 207 ARG A O 1
ATOM 1711 N N . ARG A 1 208 ? 10.358 11.510 2.591 1.00 72.31 208 ARG A N 1
ATOM 1712 C CA . ARG A 1 208 ? 11.693 11.699 2.025 1.00 72.31 208 ARG A CA 1
ATOM 1713 C C . ARG A 1 208 ? 11.479 12.030 0.554 1.00 72.31 208 ARG A C 1
ATOM 1715 O O . ARG A 1 208 ? 11.140 11.159 -0.240 1.00 72.31 208 ARG A O 1
ATOM 1722 N N . ARG A 1 209 ? 11.571 13.312 0.201 1.00 69.75 209 ARG A N 1
ATOM 1723 C CA . ARG A 1 209 ? 11.716 13.694 -1.200 1.00 69.75 209 ARG A CA 1
ATOM 1724 C C . ARG A 1 209 ? 13.101 13.198 -1.564 1.00 69.75 209 ARG A C 1
ATOM 1726 O O . ARG A 1 209 ? 14.084 13.732 -1.053 1.00 69.75 209 ARG A O 1
ATOM 1733 N N . GLU A 1 210 ? 13.170 12.124 -2.338 1.00 68.06 210 GLU A N 1
ATOM 1734 C CA . GLU A 1 210 ? 14.417 11.746 -2.990 1.00 68.06 210 GLU A CA 1
ATOM 1735 C C . GLU A 1 210 ? 14.995 13.014 -3.611 1.00 68.06 210 GLU A C 1
ATOM 1737 O O . GLU A 1 210 ? 14.257 13.801 -4.221 1.00 68.06 210 GLU A O 1
ATOM 1742 N N . LYS A 1 211 ? 16.282 13.273 -3.351 1.00 69.25 211 LYS A N 1
ATOM 1743 C CA . LYS A 1 211 ? 16.971 14.402 -3.971 1.00 69.25 211 LYS A CA 1
ATOM 1744 C C . LYS A 1 211 ? 16.681 14.273 -5.460 1.00 69.25 211 LYS A C 1
ATOM 1746 O O . LYS A 1 211 ? 16.980 13.225 -6.036 1.00 69.25 211 LYS A O 1
ATOM 1751 N N . LYS A 1 212 ? 16.045 15.286 -6.066 1.00 58.19 212 LYS A N 1
ATOM 1752 C CA . LYS A 1 212 ? 15.932 15.329 -7.524 1.00 58.19 212 LYS A CA 1
ATOM 1753 C C . LYS A 1 212 ? 17.358 15.132 -8.009 1.00 58.19 212 LYS A C 1
ATOM 1755 O O . LYS A 1 212 ? 18.210 15.954 -7.674 1.00 58.19 212 LYS A O 1
ATOM 1760 N N . LYS A 1 213 ? 17.630 14.035 -8.721 1.00 54.12 213 LYS A N 1
ATOM 1761 C CA . LYS A 1 213 ? 18.837 13.967 -9.531 1.00 54.12 213 LYS A CA 1
ATOM 1762 C C . LYS A 1 213 ? 18.698 15.151 -10.474 1.00 54.12 213 LYS A C 1
ATOM 1764 O O . LYS A 1 213 ? 17.872 15.131 -11.386 1.00 54.12 213 LYS A O 1
ATOM 1769 N N . GLY A 1 214 ? 19.400 16.233 -10.146 1.00 53.28 214 GLY A N 1
ATOM 1770 C CA . GLY A 1 214 ? 19.618 17.305 -11.091 1.00 53.28 214 GLY A CA 1
ATOM 1771 C C . GLY A 1 214 ? 20.211 16.668 -12.345 1.00 53.28 214 GLY A C 1
ATOM 1772 O O . GLY A 1 214 ? 20.875 15.630 -12.241 1.00 53.28 214 GLY A O 1
ATOM 1773 N N . PRO A 1 215 ? 19.932 17.214 -13.529 1.00 50.28 215 PRO A N 1
ATOM 1774 C CA . PRO A 1 215 ? 20.591 16.751 -14.738 1.00 50.28 215 PRO A CA 1
ATOM 1775 C C . PRO A 1 215 ? 22.104 16.936 -14.548 1.00 50.28 215 PRO A C 1
ATOM 1777 O O . PRO A 1 215 ? 22.585 18.056 -14.591 1.00 50.28 215 PRO A O 1
ATOM 1780 N N . ALA A 1 216 ? 22.785 15.830 -14.238 1.00 48.16 216 ALA A N 1
ATOM 1781 C CA . ALA A 1 216 ? 24.228 15.621 -14.112 1.00 48.16 216 ALA A CA 1
ATOM 1782 C C . ALA A 1 216 ? 25.068 16.758 -13.481 1.00 48.16 216 ALA A C 1
ATOM 1784 O O . ALA A 1 216 ? 25.356 17.769 -14.113 1.00 48.16 216 ALA A O 1
ATOM 1785 N N . GLY A 1 217 ? 25.581 16.514 -12.271 1.00 43.59 217 GLY A N 1
ATOM 1786 C CA . GLY A 1 217 ? 26.690 17.284 -11.699 1.00 43.59 217 GLY A CA 1
ATOM 1787 C C . GLY A 1 217 ? 26.719 17.225 -10.178 1.00 43.59 217 GLY A C 1
ATOM 1788 O O . GLY A 1 217 ? 26.238 18.135 -9.516 1.00 43.59 217 GLY A O 1
ATOM 1789 N N . GLY A 1 218 ? 27.240 16.138 -9.616 1.00 33.91 218 GLY A N 1
ATOM 1790 C CA . GLY A 1 218 ? 27.462 16.022 -8.177 1.00 33.91 218 GLY A CA 1
ATOM 1791 C C . GLY A 1 218 ? 27.913 14.615 -7.826 1.00 33.91 218 GLY A C 1
ATOM 1792 O O . GLY A 1 218 ? 27.081 13.714 -7.716 1.00 33.91 218 GLY A O 1
ATOM 1793 N N . ALA A 1 219 ? 29.228 14.429 -7.718 1.00 35.22 219 ALA A N 1
ATOM 1794 C CA . ALA A 1 219 ? 29.837 13.220 -7.180 1.00 35.22 219 ALA A CA 1
ATOM 1795 C C . ALA A 1 219 ? 29.300 12.930 -5.760 1.00 35.22 219 ALA A C 1
ATOM 1797 O O . ALA A 1 219 ? 28.879 13.859 -5.064 1.00 35.22 219 ALA A O 1
ATOM 1798 N N . PRO A 1 220 ? 29.274 11.663 -5.313 1.00 42.31 220 PRO A N 1
ATOM 1799 C CA . PRO A 1 220 ? 28.911 11.354 -3.941 1.00 42.31 220 PRO A CA 1
ATOM 1800 C C . PRO A 1 220 ? 30.063 11.778 -3.021 1.00 42.31 220 PRO A C 1
ATOM 1802 O O . PRO A 1 220 ? 31.124 11.164 -3.047 1.00 42.31 220 PRO A O 1
ATOM 1805 N N . GLU A 1 221 ? 29.870 12.817 -2.208 1.00 35.50 221 GLU A N 1
ATOM 1806 C CA . GLU A 1 221 ? 30.779 13.079 -1.090 1.00 35.50 221 GLU A CA 1
ATOM 1807 C C . GLU A 1 221 ? 30.679 11.929 -0.085 1.00 35.50 221 GLU A C 1
ATOM 1809 O O . GLU A 1 221 ? 29.643 11.711 0.554 1.00 35.50 221 GLU A O 1
ATOM 1814 N N . ALA A 1 222 ? 31.766 11.166 0.005 1.00 36.94 222 ALA A N 1
ATOM 1815 C CA . ALA A 1 222 ? 32.050 10.286 1.120 1.00 36.94 222 ALA A CA 1
ATOM 1816 C C . ALA A 1 222 ? 32.395 11.153 2.340 1.00 36.94 222 ALA A C 1
ATOM 1818 O O . ALA A 1 222 ? 33.140 12.124 2.234 1.00 36.94 222 ALA A O 1
ATOM 1819 N N . GLY A 1 223 ? 31.813 10.817 3.491 1.00 35.72 223 GLY A N 1
ATOM 1820 C CA . GLY A 1 223 ? 32.024 11.546 4.735 1.00 35.72 223 GLY A CA 1
ATOM 1821 C C . GLY A 1 223 ? 33.465 11.466 5.236 1.00 35.72 223 GLY A C 1
ATOM 1822 O O . GLY A 1 223 ? 34.082 10.404 5.218 1.00 35.72 223 GLY A O 1
ATOM 1823 N N . GLY A 1 224 ? 33.948 12.593 5.755 1.00 29.52 224 GLY A N 1
ATOM 1824 C CA . GLY A 1 224 ? 35.168 12.708 6.542 1.00 29.52 224 GLY A CA 1
ATOM 1825 C C . GLY A 1 224 ? 34.979 13.780 7.613 1.00 29.52 224 GLY A C 1
ATOM 1826 O O . GLY A 1 224 ? 34.711 14.937 7.308 1.00 29.52 224 GLY A O 1
ATOM 1827 N N . SER A 1 225 ? 35.049 13.356 8.870 1.00 30.69 225 SER A N 1
ATOM 1828 C CA . SER A 1 225 ? 35.089 14.194 10.068 1.00 30.69 225 SER A CA 1
ATOM 1829 C C . SER A 1 225 ? 36.434 14.924 10.169 1.00 30.69 225 SER A C 1
ATOM 1831 O O . SER A 1 225 ? 37.463 14.301 9.926 1.00 30.69 225 SER A O 1
ATOM 1833 N N . GLY A 1 226 ? 36.429 16.177 10.637 1.00 29.75 226 GLY A N 1
ATOM 1834 C CA . GLY A 1 226 ? 37.561 16.742 11.380 1.00 29.75 226 GLY A CA 1
ATOM 1835 C C . GLY A 1 226 ? 38.318 17.921 10.755 1.00 29.75 226 GLY A C 1
ATOM 1836 O O . GLY A 1 226 ? 39.004 17.782 9.753 1.00 29.75 226 GLY A O 1
ATOM 1837 N N . SER A 1 227 ? 38.268 19.037 11.492 1.00 31.81 227 SER A N 1
ATOM 1838 C CA . SER A 1 227 ? 39.249 20.134 11.623 1.00 31.81 227 SER A CA 1
ATOM 1839 C C . SER A 1 227 ? 39.530 21.104 10.459 1.00 31.81 227 SER A C 1
ATOM 1841 O O . SER A 1 227 ? 40.201 20.780 9.490 1.00 31.81 227 SER A O 1
ATOM 1843 N N . ASN A 1 228 ? 39.087 22.348 10.694 1.00 40.72 228 ASN A N 1
ATOM 1844 C CA . ASN A 1 228 ? 39.732 23.648 10.445 1.00 40.72 228 ASN A CA 1
ATOM 1845 C C . ASN A 1 228 ? 40.693 23.805 9.250 1.00 40.72 228 ASN A C 1
ATOM 1847 O O . ASN A 1 228 ? 41.854 23.417 9.324 1.00 40.72 228 ASN A O 1
ATOM 1851 N N . ALA A 1 229 ? 40.265 24.600 8.265 1.00 34.31 229 ALA A N 1
ATOM 1852 C CA . ALA A 1 229 ? 41.159 25.426 7.457 1.00 34.31 229 ALA A CA 1
ATOM 1853 C C . ALA A 1 229 ? 40.480 26.771 7.124 1.00 34.31 229 ALA A C 1
ATOM 1855 O O . ALA A 1 229 ? 39.332 26.815 6.684 1.00 34.31 229 ALA A O 1
ATOM 1856 N N . VAL A 1 230 ? 41.192 27.861 7.407 1.00 36.38 230 VAL A N 1
ATOM 1857 C CA . VAL A 1 230 ? 40.830 29.272 7.168 1.00 36.38 230 VAL A CA 1
ATOM 1858 C C . VAL A 1 230 ? 40.822 29.568 5.655 1.00 36.38 230 VAL A C 1
ATOM 1860 O O . VAL A 1 230 ? 41.658 29.004 4.947 1.00 36.38 230 VAL A O 1
ATOM 1863 N N . PRO A 1 231 ? 39.943 30.445 5.124 1.00 41.88 231 PRO A N 1
ATOM 1864 C CA . PRO A 1 231 ? 39.945 30.778 3.704 1.00 41.88 231 PRO A CA 1
ATOM 1865 C C . PRO A 1 231 ? 40.950 31.900 3.399 1.00 41.88 231 PRO A C 1
ATOM 1867 O O . PRO A 1 231 ? 40.945 32.941 4.054 1.00 41.88 231 PRO A O 1
ATOM 1870 N N . VAL A 1 232 ? 41.766 31.719 2.360 1.00 34.41 232 VAL A N 1
ATOM 1871 C CA . VAL A 1 232 ? 42.541 32.794 1.723 1.00 34.41 232 VAL A CA 1
ATOM 1872 C C . VAL A 1 232 ? 42.140 32.856 0.249 1.00 34.41 232 VAL A C 1
ATOM 1874 O O . VAL A 1 232 ? 42.166 31.851 -0.456 1.00 34.41 232 VAL A O 1
ATOM 1877 N N . ASN A 1 233 ? 41.705 34.044 -0.174 1.00 38.72 233 ASN A N 1
ATOM 1878 C CA . ASN A 1 233 ? 41.315 34.390 -1.541 1.00 38.72 233 ASN A CA 1
ATOM 1879 C C . ASN A 1 233 ? 42.531 34.465 -2.477 1.00 38.72 233 ASN A C 1
ATOM 1881 O O . ASN A 1 233 ? 43.573 34.972 -2.068 1.00 38.72 233 ASN A O 1
ATOM 1885 N N . GLY A 1 234 ? 42.346 34.102 -3.751 1.00 32.91 234 GLY A N 1
ATOM 1886 C CA . GLY A 1 234 ? 43.284 34.456 -4.818 1.00 32.91 234 GLY A CA 1
ATOM 1887 C C . GLY A 1 234 ? 43.090 33.692 -6.130 1.00 32.91 234 GLY A C 1
ATOM 1888 O O . GLY A 1 234 ? 43.642 32.617 -6.296 1.00 32.91 234 GLY A O 1
ATOM 1889 N N . GLU A 1 235 ? 42.376 34.337 -7.055 1.00 30.56 235 GLU A N 1
ATOM 1890 C CA . GLU A 1 235 ? 42.592 34.317 -8.512 1.00 30.56 235 GLU A CA 1
ATOM 1891 C C . GLU A 1 235 ? 42.057 33.200 -9.444 1.00 30.56 235 GLU A C 1
ATOM 1893 O O . GLU A 1 235 ? 42.136 32.000 -9.217 1.00 30.56 235 GLU A O 1
ATOM 1898 N N . GLU A 1 236 ? 41.551 33.732 -10.564 1.00 31.95 236 GLU A N 1
ATOM 1899 C CA . GLU A 1 236 ? 41.303 33.175 -11.897 1.00 31.95 236 GLU A CA 1
ATOM 1900 C C . GLU A 1 236 ? 40.089 32.263 -12.151 1.00 31.95 236 GLU A C 1
ATOM 1902 O O . GLU A 1 236 ? 40.067 31.046 -11.976 1.00 31.95 236 GLU A O 1
ATOM 1907 N N . GLY A 1 237 ? 39.058 32.933 -12.684 1.00 37.47 237 GLY A N 1
ATOM 1908 C CA . GLY A 1 237 ? 37.837 32.395 -13.265 1.00 37.47 237 GLY A CA 1
ATOM 1909 C C . GLY A 1 237 ? 38.042 31.172 -14.152 1.00 37.47 237 GLY A C 1
ATOM 1910 O O . GLY A 1 237 ? 38.553 31.239 -15.269 1.00 37.47 237 GLY A O 1
ATOM 1911 N N . GLN A 1 238 ? 37.504 30.058 -13.678 1.00 40.22 238 GLN A N 1
ATOM 1912 C CA . GLN A 1 238 ? 37.296 28.858 -14.466 1.00 40.22 238 GLN A CA 1
ATOM 1913 C C . GLN A 1 238 ? 36.200 29.122 -15.520 1.00 40.22 238 GLN A C 1
ATOM 1915 O O . GLN A 1 238 ? 35.138 29.650 -15.170 1.00 40.22 238 GLN A O 1
ATOM 1920 N N . PRO A 1 239 ? 36.401 28.781 -16.810 1.00 44.00 239 PRO A N 1
ATOM 1921 C CA . PRO A 1 239 ? 35.363 28.968 -17.818 1.00 44.00 239 PRO A CA 1
ATOM 1922 C C . PRO A 1 239 ? 34.125 28.137 -17.442 1.00 44.00 239 PRO A C 1
ATOM 1924 O O . PRO A 1 239 ? 34.272 27.004 -16.973 1.00 44.00 239 PRO A O 1
ATOM 1927 N N . PRO A 1 240 ? 32.896 28.657 -17.636 1.00 41.34 240 PRO A N 1
ATOM 1928 C CA . PRO A 1 240 ? 31.694 27.950 -17.223 1.00 41.34 240 PRO A CA 1
ATOM 1929 C C . PRO A 1 240 ? 31.612 26.624 -17.978 1.00 41.34 240 PRO A C 1
ATOM 1931 O O . PRO A 1 240 ? 31.549 26.597 -19.210 1.00 41.34 240 PRO A O 1
ATOM 1934 N N . ALA A 1 241 ? 31.618 25.520 -17.229 1.00 49.56 241 ALA A N 1
ATOM 1935 C CA . ALA A 1 241 ? 31.440 24.180 -17.762 1.00 49.56 241 ALA A CA 1
ATOM 1936 C C . ALA A 1 241 ? 30.235 24.166 -18.718 1.00 49.56 241 ALA A C 1
ATOM 1938 O O . ALA A 1 241 ? 29.114 24.516 -18.332 1.00 49.56 241 ALA A O 1
ATOM 1939 N N . LYS A 1 242 ? 30.475 23.797 -19.986 1.00 50.41 242 LYS A N 1
ATOM 1940 C CA . LYS A 1 242 ? 29.429 23.639 -21.004 1.00 50.41 242 LYS A CA 1
ATOM 1941 C C . LYS A 1 242 ? 28.341 22.730 -20.433 1.00 50.41 242 LYS A C 1
ATOM 1943 O O . LYS A 1 242 ? 28.553 21.529 -20.281 1.00 50.41 242 LYS A O 1
ATOM 1948 N N . LYS A 1 243 ? 27.169 23.301 -20.137 1.00 48.41 243 LYS A N 1
ATOM 1949 C CA . LYS A 1 243 ? 25.960 22.541 -19.807 1.00 48.41 243 LYS A CA 1
ATOM 1950 C C . LYS A 1 243 ? 25.716 21.559 -20.951 1.00 48.41 243 LYS A C 1
ATOM 1952 O O . LYS A 1 243 ? 25.397 21.985 -22.061 1.00 48.41 243 LYS A O 1
ATOM 1957 N N . MET A 1 244 ? 25.891 20.262 -20.698 1.00 54.56 244 MET A N 1
ATOM 1958 C CA . MET A 1 244 ? 25.462 19.222 -21.630 1.00 54.56 244 MET A CA 1
ATOM 1959 C C . MET A 1 244 ? 23.965 19.435 -21.865 1.00 54.56 244 MET A C 1
ATOM 1961 O O . MET A 1 244 ? 23.169 19.315 -20.931 1.00 54.56 244 MET A O 1
ATOM 1965 N N . LYS A 1 245 ? 23.593 19.852 -23.082 1.00 55.34 245 LYS A N 1
ATOM 1966 C CA . LYS A 1 245 ? 22.195 20.093 -23.452 1.00 55.34 245 LYS A CA 1
ATOM 1967 C C . LYS A 1 245 ? 21.397 18.836 -23.101 1.00 55.34 245 LYS A C 1
ATOM 1969 O O . LYS A 1 245 ? 21.786 17.733 -23.485 1.00 55.34 245 LYS A O 1
ATOM 1974 N N . MET A 1 246 ? 20.315 18.997 -22.333 1.00 59.47 246 MET A N 1
ATOM 1975 C CA . MET A 1 246 ? 19.365 17.908 -22.103 1.00 59.47 246 MET A CA 1
ATOM 1976 C C . MET A 1 246 ? 18.976 17.345 -23.468 1.00 59.47 246 MET A C 1
ATOM 1978 O O . MET A 1 246 ? 18.519 18.110 -24.314 1.00 59.47 246 MET A O 1
ATOM 1982 N N . LYS A 1 247 ? 19.195 16.043 -23.690 1.00 68.94 247 LYS A N 1
ATOM 1983 C CA . LYS A 1 247 ? 18.801 15.377 -24.937 1.00 68.94 247 LYS A CA 1
ATOM 1984 C C . LYS A 1 247 ? 17.328 15.692 -25.195 1.00 68.94 247 LYS A C 1
ATOM 1986 O O . LYS A 1 247 ? 16.480 15.350 -24.367 1.00 68.94 247 LYS A O 1
ATOM 1991 N N . GLU A 1 248 ? 17.045 16.377 -26.299 1.00 76.00 248 GLU A N 1
ATOM 1992 C CA . GLU A 1 248 ? 15.678 16.652 -26.728 1.00 76.00 248 GLU A CA 1
ATOM 1993 C C . GLU A 1 248 ? 14.917 15.324 -26.838 1.00 76.00 248 GLU A C 1
ATOM 1995 O O . GLU A 1 248 ? 15.462 14.297 -27.256 1.00 76.00 248 GLU A O 1
ATOM 2000 N N . LYS A 1 249 ? 13.670 15.310 -26.358 1.00 74.44 249 LYS A N 1
ATOM 2001 C CA . LYS A 1 249 ? 12.843 14.101 -26.359 1.00 74.44 249 LYS A CA 1
ATOM 2002 C C . LYS A 1 249 ? 12.550 13.734 -27.812 1.00 74.44 249 LYS A C 1
ATOM 2004 O O . LYS A 1 249 ? 12.018 14.564 -28.541 1.00 74.44 249 LYS A O 1
ATOM 2009 N N . LYS A 1 250 ? 12.889 12.505 -28.212 1.00 80.12 250 LYS A N 1
ATOM 2010 C CA . LYS A 1 250 ? 12.615 11.984 -29.559 1.00 80.12 250 LYS A CA 1
ATOM 2011 C C . LYS A 1 250 ? 11.122 12.141 -29.860 1.00 80.12 250 LYS A C 1
ATOM 2013 O O . LYS A 1 250 ? 10.296 11.679 -29.069 1.00 80.12 250 LYS A O 1
ATOM 2018 N N . SER A 1 251 ? 10.791 12.817 -30.957 1.00 85.62 251 SER A N 1
ATOM 2019 C CA . SER A 1 251 ? 9.416 12.928 -31.438 1.00 85.62 251 SER A CA 1
ATOM 2020 C C . SER A 1 251 ? 8.897 11.538 -31.800 1.00 85.62 251 SER A C 1
ATOM 2022 O O . SER A 1 251 ? 9.621 10.713 -32.358 1.00 85.62 251 SER A O 1
ATOM 2024 N N . TYR A 1 252 ? 7.650 11.252 -31.425 1.00 86.88 252 TYR A N 1
ATOM 2025 C CA . TYR A 1 252 ? 7.010 9.993 -31.784 1.00 86.88 252 TYR A CA 1
ATOM 2026 C C . TYR A 1 252 ? 6.780 9.974 -33.297 1.00 86.88 252 TYR A C 1
ATOM 2028 O O . TYR A 1 252 ? 6.003 10.772 -33.817 1.00 86.88 252 TYR A O 1
ATOM 2036 N N . THR A 1 253 ? 7.480 9.077 -33.986 1.00 88.12 253 THR A N 1
ATOM 2037 C CA . THR A 1 253 ? 7.200 8.715 -35.375 1.00 88.12 253 THR A CA 1
ATOM 2038 C C . THR A 1 253 ? 6.425 7.398 -35.364 1.00 88.12 253 THR A C 1
ATOM 2040 O O . THR A 1 253 ? 6.879 6.450 -34.719 1.00 88.12 253 THR A O 1
ATOM 2043 N N . PRO A 1 254 ? 5.261 7.316 -36.035 1.00 91.00 254 PRO A N 1
ATOM 2044 C CA . PRO A 1 254 ? 4.478 6.083 -36.104 1.00 91.00 254 PRO A CA 1
ATOM 2045 C C . PRO A 1 254 ? 5.160 5.014 -36.969 1.00 91.00 254 PRO A C 1
ATOM 2047 O O . PRO A 1 254 ? 4.813 3.840 -36.877 1.00 91.00 254 PRO A O 1
ATOM 2050 N N . PHE A 1 255 ? 6.130 5.408 -37.799 1.00 89.00 255 PHE A N 1
ATOM 2051 C CA . PHE A 1 255 ? 6.905 4.490 -38.621 1.00 89.00 255 PHE A CA 1
ATOM 2052 C C . PHE A 1 255 ? 8.130 3.989 -37.853 1.00 89.00 255 PHE A C 1
ATOM 2054 O O . PHE A 1 255 ? 8.872 4.817 -37.302 1.00 89.00 255 PHE A O 1
ATOM 2061 N N . PRO A 1 256 ? 8.369 2.663 -37.818 1.00 89.00 256 PRO A N 1
ATOM 2062 C CA . PRO A 1 256 ? 9.585 2.125 -37.235 1.00 89.00 256 PRO A CA 1
ATOM 2063 C C . PRO A 1 256 ? 10.806 2.596 -38.044 1.00 89.00 256 PRO A C 1
ATOM 2065 O O . PRO A 1 256 ? 10.696 2.820 -39.253 1.00 89.00 256 PRO A O 1
ATOM 2068 N N . PRO A 1 257 ? 11.980 2.759 -37.410 1.00 89.19 257 PRO A N 1
ATOM 2069 C CA . PRO A 1 257 ? 13.211 3.009 -38.149 1.00 89.19 257 PRO A CA 1
ATOM 2070 C C . PRO A 1 257 ? 13.529 1.813 -39.056 1.00 89.19 257 PRO A C 1
ATOM 2072 O O . PRO A 1 257 ? 13.183 0.674 -38.733 1.00 89.19 257 PRO A O 1
ATOM 2075 N N . ALA A 1 258 ? 14.213 2.068 -40.173 1.00 90.19 258 ALA A N 1
ATOM 2076 C CA . ALA A 1 258 ? 14.689 1.001 -41.044 1.00 90.19 258 ALA A CA 1
ATOM 2077 C C . ALA A 1 258 ? 15.565 0.014 -40.253 1.00 90.19 258 ALA A C 1
ATOM 2079 O O . ALA A 1 258 ? 16.371 0.419 -39.408 1.00 90.19 258 ALA A O 1
ATOM 2080 N N . GLN A 1 259 ? 15.386 -1.281 -40.514 1.00 89.94 259 GLN A N 1
ATOM 2081 C CA . GLN A 1 259 ? 16.249 -2.310 -39.943 1.00 89.94 259 GLN A CA 1
ATOM 2082 C C . GLN A 1 259 ? 17.681 -2.089 -40.440 1.00 89.94 259 GLN A C 1
ATOM 2084 O O . GLN A 1 259 ? 17.888 -1.629 -41.563 1.00 89.94 259 GLN A O 1
ATOM 2089 N N . GLN A 1 260 ? 18.676 -2.388 -39.604 1.00 89.75 260 GLN A N 1
ATOM 2090 C CA . GLN A 1 260 ? 20.059 -2.335 -40.066 1.00 89.75 260 GLN A CA 1
ATOM 2091 C C . GLN A 1 260 ? 20.262 -3.444 -41.111 1.00 89.75 260 GLN A C 1
ATOM 2093 O O . GLN A 1 260 ? 19.935 -4.594 -40.804 1.00 89.75 260 GLN A O 1
ATOM 2098 N N . PRO A 1 261 ? 20.759 -3.126 -42.322 1.00 91.50 261 PRO A N 1
ATOM 2099 C CA . PRO A 1 261 ? 20.953 -4.124 -43.370 1.00 91.50 261 PRO A CA 1
ATOM 2100 C C . PRO A 1 261 ? 21.917 -5.213 -42.895 1.00 91.50 261 PRO A C 1
ATOM 2102 O O . PRO A 1 261 ? 22.873 -4.943 -42.155 1.00 91.50 261 PRO A O 1
ATOM 2105 N N . SER A 1 262 ? 21.674 -6.460 -43.301 1.00 93.88 262 SER A N 1
ATOM 2106 C CA . SER A 1 262 ? 22.571 -7.556 -42.947 1.00 93.88 262 SER A CA 1
ATOM 2107 C C . SER A 1 262 ? 23.914 -7.405 -43.668 1.00 93.88 262 SER A C 1
ATOM 2109 O O . SER A 1 262 ? 24.040 -6.701 -44.668 1.00 93.88 262 SER A O 1
ATOM 2111 N N . LYS A 1 263 ? 24.953 -8.109 -43.198 1.00 91.19 263 LYS A N 1
ATOM 2112 C CA . LYS A 1 263 ? 26.241 -8.152 -43.917 1.00 91.19 263 LYS A CA 1
ATOM 2113 C C . LYS A 1 263 ? 26.084 -8.669 -45.352 1.00 91.19 263 LYS A C 1
ATOM 2115 O O . LYS A 1 263 ? 26.875 -8.287 -46.204 1.00 91.19 263 LYS A O 1
ATOM 2120 N N . ILE A 1 264 ? 25.101 -9.540 -45.595 1.00 88.62 264 ILE A N 1
ATOM 2121 C CA . ILE A 1 264 ? 24.787 -10.080 -46.923 1.00 88.62 264 ILE A CA 1
ATOM 2122 C C . ILE A 1 264 ? 24.163 -8.981 -47.780 1.00 88.62 264 ILE A C 1
ATOM 2124 O O . ILE A 1 264 ? 24.603 -8.789 -48.906 1.00 88.62 264 ILE A O 1
ATOM 2128 N N . ASP A 1 265 ? 23.225 -8.212 -47.228 1.00 88.31 265 ASP A N 1
ATOM 2129 C CA . ASP A 1 265 ? 22.587 -7.096 -47.934 1.00 88.31 265 ASP A CA 1
ATOM 2130 C C . ASP A 1 265 ? 23.603 -6.007 -48.273 1.00 88.31 265 ASP A C 1
ATOM 2132 O O . ASP A 1 265 ? 23.661 -5.564 -49.411 1.00 88.31 265 ASP A O 1
ATOM 2136 N N . LEU A 1 266 ? 24.504 -5.673 -47.344 1.00 90.44 266 LEU A N 1
ATOM 2137 C CA . LEU A 1 266 ? 25.591 -4.726 -47.600 1.00 90.44 266 LEU A CA 1
ATOM 2138 C C . LEU A 1 266 ? 26.528 -5.203 -48.724 1.00 90.44 266 LEU A C 1
ATOM 2140 O O . LEU A 1 266 ? 27.039 -4.396 -49.496 1.00 90.44 266 LEU A O 1
ATOM 2144 N N . GLN A 1 267 ? 26.765 -6.517 -48.813 1.00 88.12 267 GLN A N 1
ATOM 2145 C CA . GLN A 1 267 ? 27.577 -7.125 -49.872 1.00 88.12 267 GLN A CA 1
ATOM 2146 C C . GLN A 1 267 ? 26.826 -7.224 -51.206 1.00 88.12 267 GLN A C 1
ATOM 2148 O O . GLN A 1 267 ? 27.450 -7.149 -52.266 1.00 88.12 267 GLN A O 1
ATOM 2153 N N . LEU A 1 268 ? 25.508 -7.427 -51.172 1.00 90.12 268 LEU A N 1
ATOM 2154 C CA . LEU A 1 268 ? 24.639 -7.412 -52.347 1.00 90.12 268 LEU A CA 1
ATOM 2155 C C . LEU A 1 268 ? 24.539 -5.989 -52.913 1.00 90.12 268 LEU A C 1
ATOM 2157 O O . LEU A 1 268 ? 24.708 -5.811 -54.116 1.00 90.12 268 LEU A O 1
ATOM 2161 N N . GLU A 1 269 ? 24.362 -4.987 -52.048 1.00 89.38 269 GLU A N 1
ATOM 2162 C CA . GLU A 1 269 ? 24.349 -3.558 -52.386 1.00 89.38 269 GLU A CA 1
ATOM 2163 C C . GLU A 1 269 ? 25.705 -3.077 -52.921 1.00 89.38 269 GLU A C 1
ATOM 2165 O O . GLU A 1 269 ? 25.750 -2.348 -53.911 1.00 89.38 269 GLU A O 1
ATOM 2170 N N . SER A 1 270 ? 26.825 -3.510 -52.325 1.00 90.31 270 SER A N 1
ATOM 2171 C CA . SER A 1 270 ? 28.169 -3.173 -52.822 1.00 90.31 270 SER A CA 1
ATOM 2172 C C . SER A 1 270 ? 28.556 -3.929 -54.102 1.00 90.31 270 SER A C 1
ATOM 2174 O O . SER A 1 270 ? 29.593 -3.639 -54.706 1.00 90.31 270 SER A O 1
ATOM 2176 N N . GLY A 1 271 ? 27.761 -4.928 -54.509 1.00 86.75 271 GLY A N 1
ATOM 2177 C CA . GLY A 1 271 ? 28.061 -5.833 -55.621 1.00 86.75 271 GLY A CA 1
ATOM 2178 C C . GLY A 1 271 ? 29.250 -6.766 -55.360 1.00 86.75 271 GLY A C 1
ATOM 2179 O O . GLY A 1 271 ? 29.594 -7.592 -56.207 1.00 86.75 271 GLY A O 1
ATOM 2180 N N . GLU A 1 272 ? 29.879 -6.682 -54.184 1.00 85.12 272 GLU A N 1
ATOM 2181 C CA . GLU A 1 272 ? 30.987 -7.549 -53.792 1.00 85.12 272 GLU A CA 1
ATOM 2182 C C . GLU A 1 272 ? 30.518 -8.982 -53.545 1.00 85.12 272 GLU A C 1
ATOM 2184 O O . GLU A 1 272 ? 31.322 -9.908 -53.640 1.00 85.12 272 GLU A O 1
ATOM 2189 N N . TYR A 1 273 ? 29.234 -9.206 -53.260 1.00 86.50 273 TYR A N 1
ATOM 2190 C CA . TYR A 1 273 ? 28.689 -10.550 -53.077 1.00 86.50 273 TYR A CA 1
ATOM 2191 C C . TYR A 1 273 ? 28.892 -11.431 -54.319 1.00 86.50 273 TYR A C 1
ATOM 2193 O O . TYR A 1 273 ? 29.270 -12.594 -54.195 1.00 86.50 273 TYR A O 1
ATOM 2201 N N . PHE A 1 274 ? 28.734 -10.854 -55.513 1.00 87.75 274 PHE A N 1
ATOM 2202 C CA . PHE A 1 274 ? 28.804 -11.577 -56.785 1.00 87.75 274 PHE A CA 1
ATOM 2203 C C . PHE A 1 274 ? 30.234 -11.808 -57.299 1.00 87.75 274 PHE A C 1
ATOM 2205 O O . PHE A 1 274 ? 30.438 -12.658 -58.165 1.00 87.75 274 PHE A O 1
ATOM 2212 N N . LEU A 1 275 ? 31.232 -11.083 -56.777 1.00 88.56 275 LEU A N 1
ATOM 2213 C CA . LEU A 1 275 ? 32.624 -11.225 -57.213 1.00 88.56 275 LEU A CA 1
ATOM 2214 C C . LEU A 1 275 ? 33.257 -12.511 -56.679 1.00 88.56 275 LEU A C 1
ATOM 2216 O O . LEU A 1 275 ? 33.174 -12.827 -55.483 1.00 88.56 275 LEU A O 1
ATOM 2220 N N . LYS A 1 276 ? 33.979 -13.221 -57.552 1.00 90.12 276 LYS A N 1
ATOM 2221 C CA . LYS A 1 276 ? 34.725 -14.423 -57.159 1.00 90.12 276 LYS A CA 1
ATOM 2222 C C . LYS A 1 276 ? 35.892 -14.046 -56.233 1.00 90.12 276 LYS A C 1
ATOM 2224 O O . LYS A 1 276 ? 36.458 -12.962 -56.372 1.00 90.12 276 LYS A O 1
ATOM 2229 N N . PRO A 1 277 ? 36.342 -14.939 -55.331 1.00 86.12 277 PRO A N 1
ATOM 2230 C CA . PRO A 1 277 ? 37.454 -14.648 -54.417 1.00 86.12 277 PRO A CA 1
ATOM 2231 C C . PRO A 1 277 ? 38.731 -14.147 -55.110 1.00 86.12 277 PRO A C 1
ATOM 2233 O O . PRO A 1 277 ? 39.409 -13.264 -54.594 1.00 86.12 277 PRO A O 1
ATOM 2236 N N . ARG A 1 278 ? 39.026 -14.651 -56.315 1.00 89.00 278 ARG A N 1
ATOM 2237 C CA . ARG A 1 278 ? 40.176 -14.214 -57.121 1.00 89.00 278 ARG A CA 1
ATOM 2238 C C . ARG A 1 278 ? 40.028 -12.779 -57.643 1.00 89.00 278 ARG A C 1
ATOM 2240 O O . ARG A 1 278 ? 40.993 -12.026 -57.636 1.00 89.00 278 ARG A O 1
ATOM 2247 N N . GLU A 1 279 ? 38.825 -12.391 -58.053 1.00 87.00 279 GLU A N 1
ATOM 2248 C CA . GLU A 1 279 ? 38.518 -11.038 -58.543 1.00 87.00 279 GLU A CA 1
ATOM 2249 C C . GLU A 1 279 ? 38.541 -10.022 -57.391 1.00 87.00 279 GLU A C 1
ATOM 2251 O O . GLU A 1 279 ? 39.032 -8.905 -57.549 1.00 87.00 279 GLU A O 1
ATOM 2256 N N . LYS A 1 280 ? 38.094 -10.436 -56.196 1.00 84.31 280 LYS A N 1
ATOM 2257 C CA . LYS A 1 280 ? 38.212 -9.642 -54.961 1.00 84.31 280 LYS A CA 1
ATOM 2258 C C . LYS A 1 280 ? 39.670 -9.339 -54.618 1.00 84.31 280 LYS A C 1
ATOM 2260 O O . LYS A 1 280 ? 40.000 -8.189 -54.342 1.00 84.31 280 LYS A O 1
ATOM 2265 N N . GLN A 1 281 ? 40.537 -10.352 -54.685 1.00 86.44 281 GLN A N 1
ATOM 2266 C CA . GLN A 1 281 ? 41.974 -10.196 -54.438 1.00 86.44 281 GLN A CA 1
ATOM 2267 C C . GLN A 1 281 ? 42.630 -9.259 -55.459 1.00 86.44 281 GLN A C 1
ATOM 2269 O O . GLN A 1 281 ? 43.370 -8.363 -55.065 1.00 86.44 281 GLN A O 1
ATOM 2274 N N . GLN A 1 282 ? 42.306 -9.395 -56.749 1.00 89.38 282 GLN A N 1
ATOM 2275 C CA . GLN A 1 282 ? 42.822 -8.503 -57.796 1.00 89.38 282 GLN A CA 1
ATOM 2276 C C . GLN A 1 282 ? 42.425 -7.042 -57.553 1.00 89.38 282 GLN A C 1
ATOM 2278 O O . GLN A 1 282 ? 43.289 -6.167 -57.546 1.00 89.38 282 GLN A O 1
ATOM 2283 N N . ARG A 1 283 ? 41.145 -6.779 -57.255 1.00 85.19 283 ARG A N 1
ATOM 2284 C CA . ARG A 1 283 ? 40.659 -5.424 -56.946 1.00 85.19 283 ARG A CA 1
ATOM 2285 C C . ARG A 1 283 ? 41.313 -4.851 -55.684 1.00 85.19 283 ARG A C 1
ATOM 2287 O O . ARG A 1 283 ? 41.605 -3.657 -55.616 1.00 85.19 283 ARG A O 1
ATOM 2294 N N 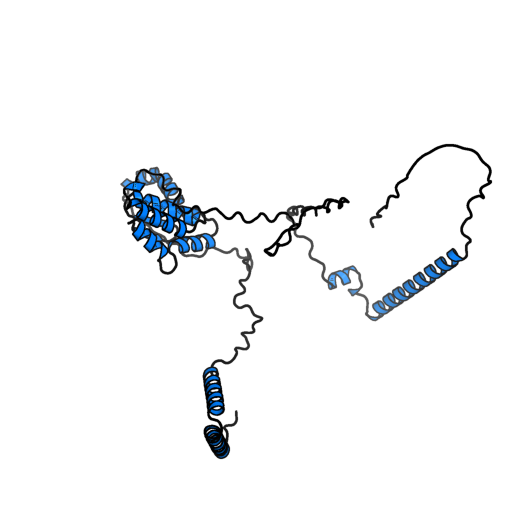. GLU A 1 284 ? 41.559 -5.680 -54.672 1.00 88.75 284 GLU A N 1
ATOM 2295 C CA . GLU A 1 284 ? 42.259 -5.255 -53.459 1.00 88.75 284 GLU A CA 1
ATOM 2296 C C . GLU A 1 284 ? 43.738 -4.928 -53.719 1.00 88.75 284 GLU A C 1
ATOM 2298 O O . GLU A 1 284 ? 44.241 -3.914 -53.223 1.00 88.75 284 GLU A O 1
ATOM 2303 N N . GLU A 1 285 ? 44.427 -5.735 -54.525 1.00 91.00 285 GLU A N 1
ATOM 2304 C CA . GLU A 1 285 ? 45.805 -5.481 -54.941 1.00 91.00 285 GLU A CA 1
ATOM 2305 C C . GLU A 1 285 ? 45.928 -4.213 -55.789 1.00 91.00 285 GLU A C 1
ATOM 2307 O O . GLU A 1 285 ? 46.837 -3.415 -55.553 1.00 91.00 285 GLU A O 1
ATOM 2312 N N . GLU A 1 286 ? 45.006 -3.988 -56.726 1.00 91.56 286 GLU A N 1
ATOM 2313 C CA . GLU A 1 286 ? 44.907 -2.751 -57.507 1.00 91.56 286 GLU A CA 1
ATOM 2314 C C . GLU A 1 286 ? 44.672 -1.544 -56.601 1.00 91.56 286 GLU A C 1
ATOM 2316 O O . GLU A 1 286 ? 45.398 -0.555 -56.695 1.00 91.56 286 GLU A O 1
ATOM 2321 N N . ARG A 1 287 ? 43.744 -1.647 -55.639 1.00 90.44 287 ARG A N 1
ATOM 2322 C CA . ARG A 1 287 ? 43.512 -0.602 -54.632 1.00 90.44 287 ARG A CA 1
ATOM 2323 C C . ARG A 1 287 ? 44.771 -0.328 -53.807 1.00 90.44 287 ARG A C 1
ATOM 2325 O O . ARG A 1 287 ? 45.061 0.827 -53.498 1.00 90.44 287 ARG A O 1
ATOM 2332 N N . ARG A 1 288 ? 45.532 -1.362 -53.434 1.00 92.62 288 ARG A N 1
ATOM 2333 C CA . ARG A 1 288 ? 46.790 -1.216 -52.683 1.00 92.62 288 ARG A CA 1
ATOM 2334 C C . ARG A 1 288 ? 47.874 -0.549 -53.528 1.00 92.62 288 ARG A C 1
ATOM 2336 O O . ARG A 1 288 ? 48.529 0.363 -53.030 1.00 92.62 288 ARG A O 1
ATOM 2343 N N . LYS A 1 289 ? 48.033 -0.954 -54.791 1.00 94.94 289 LYS A N 1
ATOM 2344 C CA . LYS A 1 289 ? 48.967 -0.336 -55.748 1.00 94.94 289 LYS A CA 1
ATOM 2345 C C . LYS A 1 289 ? 48.608 1.127 -56.008 1.00 94.94 289 LYS A C 1
ATOM 2347 O O . LYS A 1 289 ? 49.488 1.976 -55.957 1.00 94.94 289 LYS A O 1
ATOM 2352 N N . ALA A 1 290 ? 47.325 1.439 -56.185 1.00 94.06 290 ALA A N 1
ATOM 2353 C CA . ALA A 1 290 ? 46.842 2.807 -56.359 1.00 94.06 290 ALA A CA 1
ATOM 2354 C C . ALA A 1 290 ? 47.126 3.678 -55.125 1.00 94.06 290 ALA A C 1
ATOM 2356 O O . ALA A 1 290 ? 47.626 4.791 -55.260 1.00 94.06 290 ALA A O 1
ATOM 2357 N N . LYS A 1 291 ? 46.892 3.157 -53.911 1.00 94.12 291 LYS A N 1
ATOM 2358 C CA . LYS A 1 291 ? 47.266 3.851 -52.665 1.00 94.12 291 LYS A CA 1
ATOM 2359 C C . LYS A 1 291 ? 48.773 4.087 -52.569 1.00 94.12 291 LYS A C 1
ATOM 2361 O O . LYS A 1 291 ? 49.188 5.174 -52.183 1.00 94.12 291 LYS A O 1
ATOM 2366 N N . GLN A 1 292 ? 49.590 3.094 -52.924 1.00 92.69 292 GLN A N 1
ATOM 2367 C CA . GLN A 1 292 ? 51.048 3.235 -52.940 1.00 92.69 292 GLN A CA 1
ATOM 2368 C C . GLN A 1 292 ? 51.493 4.311 -53.936 1.00 92.69 292 GLN A C 1
ATOM 2370 O O . GLN A 1 292 ? 52.268 5.180 -53.553 1.00 92.69 292 GLN A O 1
ATOM 2375 N N . ALA A 1 293 ? 50.945 4.304 -55.155 1.00 95.25 293 ALA A N 1
ATOM 2376 C CA . ALA A 1 293 ? 51.215 5.313 -56.178 1.00 95.25 293 ALA A CA 1
ATOM 2377 C C . ALA A 1 293 ? 50.802 6.726 -55.726 1.00 95.25 293 ALA A C 1
ATOM 2379 O O . ALA A 1 293 ? 51.554 7.682 -55.898 1.00 95.25 293 ALA A O 1
ATOM 2380 N N . ALA A 1 294 ? 49.642 6.863 -55.078 1.00 94.00 294 ALA A N 1
ATOM 2381 C CA . ALA A 1 294 ? 49.183 8.141 -54.538 1.00 94.00 294 ALA A CA 1
ATOM 2382 C C . ALA A 1 294 ? 50.122 8.675 -53.446 1.00 94.00 294 ALA A C 1
ATOM 2384 O O . ALA A 1 294 ? 50.480 9.848 -53.464 1.00 94.00 294 ALA A O 1
ATOM 2385 N N . VAL A 1 295 ? 50.579 7.817 -52.527 1.00 95.00 295 VAL A N 1
ATOM 2386 C CA . VAL A 1 295 ? 51.536 8.209 -51.478 1.00 95.00 295 VAL A CA 1
ATOM 2387 C C . VAL A 1 295 ? 52.890 8.579 -52.078 1.00 95.00 295 VAL A C 1
ATOM 2389 O O . VAL A 1 295 ? 53.510 9.546 -51.637 1.00 95.00 295 VAL A O 1
ATOM 2392 N N . THR A 1 296 ? 53.365 7.841 -53.085 1.00 93.00 296 THR A N 1
ATOM 2393 C CA . THR A 1 296 ? 54.617 8.195 -53.763 1.00 93.00 296 THR A CA 1
ATOM 2394 C C . THR A 1 296 ? 54.502 9.523 -54.494 1.00 93.00 296 THR A C 1
ATOM 2396 O O . THR A 1 296 ? 55.434 10.316 -54.399 1.00 93.00 296 THR A O 1
ATOM 2399 N N . ASN A 1 297 ? 53.367 9.795 -55.143 1.00 93.69 297 ASN A N 1
ATOM 2400 C CA . ASN A 1 297 ? 53.118 11.060 -55.833 1.00 93.69 297 ASN A CA 1
ATOM 2401 C C . ASN A 1 297 ? 53.029 12.217 -54.838 1.00 93.69 297 ASN A C 1
ATOM 2403 O O . ASN A 1 297 ? 53.766 13.180 -54.986 1.00 93.69 297 ASN A O 1
ATOM 2407 N N . ALA A 1 298 ? 52.256 12.079 -53.757 1.00 92.62 298 ALA A N 1
ATOM 2408 C CA . ALA A 1 298 ? 52.175 13.093 -52.705 1.00 92.62 298 ALA A CA 1
ATOM 2409 C C . ALA A 1 298 ? 53.552 13.392 -52.086 1.00 92.62 298 ALA A C 1
ATOM 2411 O O . ALA A 1 298 ? 53.903 14.544 -51.854 1.00 92.62 298 ALA A O 1
ATOM 2412 N N . ARG A 1 299 ? 54.387 12.363 -51.882 1.00 91.25 299 ARG A N 1
ATOM 2413 C CA . ARG A 1 299 ? 55.760 12.538 -51.384 1.00 91.25 299 ARG A CA 1
ATOM 2414 C C . ARG A 1 299 ? 56.680 13.197 -52.415 1.00 91.25 299 ARG A C 1
ATOM 2416 O O . ARG A 1 299 ? 57.614 13.899 -52.036 1.00 91.25 299 ARG A O 1
ATOM 2423 N N . GLN A 1 300 ? 56.475 12.940 -53.706 1.00 90.31 300 GLN A N 1
ATOM 2424 C CA . GLN A 1 300 ? 57.193 13.624 -54.786 1.00 90.31 300 GLN A CA 1
ATOM 2425 C C . GLN A 1 300 ? 56.758 15.090 -54.895 1.00 90.31 300 GLN A C 1
ATOM 2427 O O . GLN A 1 300 ? 57.621 15.947 -55.044 1.00 90.31 300 GLN A O 1
ATOM 2432 N N . GLU A 1 301 ? 55.466 15.381 -54.743 1.00 90.00 301 GLU A N 1
ATOM 2433 C CA . GLU A 1 301 ? 54.903 16.734 -54.706 1.00 90.00 301 GLU A CA 1
ATOM 2434 C C . GLU A 1 301 ? 55.417 17.523 -53.497 1.00 90.00 301 GLU A C 1
ATOM 2436 O O . GLU A 1 301 ? 55.881 18.645 -53.664 1.00 90.00 301 GLU A O 1
ATOM 2441 N N . GLU A 1 302 ? 55.437 16.927 -52.303 1.00 88.06 302 GLU A N 1
ATOM 2442 C CA . GLU A 1 302 ? 56.014 17.537 -51.096 1.00 88.06 302 GLU A CA 1
ATOM 2443 C C . GLU A 1 302 ? 57.512 17.842 -51.281 1.00 88.06 302 GLU A C 1
ATOM 2445 O O . GLU A 1 302 ? 57.983 18.932 -50.954 1.00 88.06 302 GLU A O 1
ATOM 2450 N N . ARG A 1 303 ? 58.274 16.911 -51.876 1.00 90.12 303 ARG A N 1
ATOM 2451 C CA . ARG A 1 303 ? 59.690 17.141 -52.211 1.00 90.12 303 ARG A CA 1
ATOM 2452 C C . ARG A 1 303 ? 59.877 18.235 -53.262 1.00 90.12 303 ARG A C 1
ATOM 2454 O O . ARG A 1 303 ? 60.832 18.995 -53.156 1.00 90.12 303 ARG A O 1
ATOM 2461 N N . ALA A 1 304 ? 59.005 18.308 -54.267 1.00 88.25 304 ALA A N 1
ATOM 2462 C CA . ALA A 1 304 ? 59.055 19.341 -55.299 1.00 88.25 304 ALA A CA 1
ATOM 2463 C C . ALA A 1 304 ? 58.709 20.722 -54.723 1.00 88.25 304 ALA A C 1
ATOM 2465 O O . ALA A 1 304 ? 59.382 21.698 -55.041 1.00 88.25 304 ALA A O 1
ATOM 2466 N N . GLN A 1 305 ? 57.733 20.793 -53.812 1.00 84.88 305 GLN A N 1
ATOM 2467 C CA . GLN A 1 305 ? 57.400 22.010 -53.069 1.00 84.88 305 GLN A CA 1
ATOM 2468 C C . GLN A 1 305 ? 58.572 22.488 -52.203 1.00 84.88 305 GLN A C 1
ATOM 2470 O O . GLN A 1 305 ? 58.817 23.687 -52.132 1.00 84.88 305 GLN A O 1
ATOM 2475 N N . ALA A 1 306 ? 59.350 21.574 -51.616 1.00 84.19 306 ALA A N 1
ATOM 2476 C CA . ALA A 1 306 ? 60.560 21.921 -50.867 1.00 84.19 306 ALA A CA 1
ATOM 2477 C C . ALA A 1 306 ? 61.718 22.447 -51.745 1.00 84.19 306 ALA A C 1
ATOM 2479 O O . ALA A 1 306 ? 62.664 23.025 -51.212 1.00 84.19 306 ALA A O 1
ATOM 2480 N N . PHE A 1 307 ? 61.670 22.245 -53.068 1.00 82.94 307 PHE A N 1
ATOM 2481 C CA . PHE A 1 307 ? 62.702 22.692 -54.014 1.00 82.94 307 PHE A CA 1
ATOM 2482 C C . PHE A 1 307 ? 62.361 24.025 -54.703 1.00 82.94 307 PHE A C 1
ATOM 2484 O O . PHE A 1 307 ? 63.199 24.595 -55.400 1.00 82.94 307 PHE A O 1
ATOM 2491 N N . ILE A 1 308 ? 61.144 24.539 -54.507 1.00 81.50 308 ILE A N 1
ATOM 2492 C CA . ILE A 1 308 ? 60.741 25.872 -54.956 1.00 81.50 308 ILE A CA 1
ATOM 2493 C C . ILE A 1 308 ? 61.069 26.848 -53.827 1.00 81.50 308 ILE A C 1
ATOM 2495 O O . ILE A 1 308 ? 60.623 26.671 -52.694 1.00 81.50 308 ILE A O 1
ATOM 2499 N N . ALA A 1 309 ? 61.871 27.869 -54.129 1.00 78.62 309 ALA A N 1
ATOM 2500 C CA . ALA A 1 309 ? 62.198 28.900 -53.154 1.00 78.62 309 ALA A CA 1
ATOM 2501 C C . ALA A 1 309 ? 60.906 29.590 -52.667 1.00 78.62 309 ALA A C 1
ATOM 2503 O O . ALA A 1 309 ? 60.058 29.931 -53.498 1.00 78.62 309 ALA A O 1
ATOM 2504 N N . PRO A 1 310 ? 60.728 29.788 -51.347 1.00 80.38 310 PRO A N 1
ATOM 2505 C CA . PRO A 1 310 ? 59.573 30.508 -50.826 1.00 80.38 310 PRO A CA 1
ATOM 2506 C C . PRO A 1 310 ? 59.557 31.931 -51.394 1.00 80.38 310 PRO A C 1
ATOM 2508 O O . PRO A 1 310 ? 60.598 32.578 -51.476 1.00 80.38 310 PRO A O 1
ATOM 2511 N N . GLU A 1 311 ? 58.382 32.413 -51.798 1.00 79.12 311 GLU A N 1
ATOM 2512 C CA . GLU A 1 311 ? 58.232 33.737 -52.407 1.00 79.12 311 GLU A CA 1
ATOM 2513 C C . GLU A 1 311 ? 58.659 34.839 -51.418 1.00 79.12 311 GLU A C 1
ATOM 2515 O O . GLU A 1 311 ? 58.051 35.019 -50.357 1.00 79.12 311 GLU A O 1
ATOM 2520 N N . GLU A 1 312 ? 59.729 35.568 -51.748 1.00 71.56 312 GLU A N 1
ATOM 2521 C CA . GLU A 1 312 ? 60.181 36.718 -50.967 1.00 71.56 312 GLU A CA 1
ATOM 2522 C C . GLU A 1 312 ? 59.257 37.918 -51.229 1.00 71.56 312 GLU A C 1
ATOM 2524 O O . GLU A 1 312 ? 59.172 38.434 -52.343 1.00 71.56 312 GLU A O 1
ATOM 2529 N N . GLY A 1 313 ? 58.554 38.384 -50.192 1.00 68.19 313 GLY A N 1
ATOM 2530 C CA . GLY A 1 313 ? 57.808 39.645 -50.254 1.00 68.19 313 GLY A CA 1
ATOM 2531 C C . GLY A 1 313 ? 58.743 40.850 -50.476 1.00 68.19 313 GLY A C 1
ATOM 2532 O O . GLY A 1 313 ? 59.914 40.789 -50.097 1.00 68.19 313 GLY A O 1
ATOM 2533 N N . PRO A 1 314 ? 58.255 41.970 -51.050 1.00 56.12 314 PRO A N 1
ATOM 2534 C CA . PRO A 1 314 ? 59.113 43.067 -51.495 1.00 56.12 314 PRO A CA 1
ATOM 2535 C C . PRO A 1 314 ? 59.959 43.661 -50.356 1.00 56.12 314 PRO A C 1
ATOM 2537 O O . PRO A 1 314 ? 59.459 43.951 -49.263 1.00 56.12 314 PRO A O 1
ATOM 2540 N N . ALA A 1 315 ? 61.250 43.852 -50.644 1.00 49.03 315 ALA A N 1
ATOM 2541 C CA . ALA A 1 315 ? 62.257 44.366 -49.724 1.00 49.03 315 ALA A CA 1
ATOM 2542 C C . ALA A 1 315 ? 61.861 45.736 -49.141 1.00 49.03 315 ALA A C 1
ATOM 2544 O O . ALA A 1 315 ? 61.530 46.681 -49.858 1.00 49.03 315 ALA A O 1
ATOM 2545 N N . ARG A 1 316 ? 61.909 45.848 -47.811 1.00 43.28 316 ARG A N 1
ATOM 2546 C CA . ARG A 1 316 ? 61.601 47.076 -47.070 1.00 43.28 316 ARG A CA 1
ATOM 2547 C C . ARG A 1 316 ? 62.774 48.057 -47.161 1.00 43.28 316 ARG A C 1
ATOM 2549 O O . ARG A 1 316 ? 63.838 47.782 -46.614 1.00 43.28 316 ARG A O 1
ATOM 2556 N N . ALA A 1 317 ? 62.557 49.218 -47.779 1.00 39.25 317 ALA A N 1
ATOM 2557 C CA . ALA A 1 317 ? 63.417 50.385 -47.605 1.00 39.25 317 ALA A CA 1
ATOM 2558 C C . ALA A 1 317 ? 63.183 50.994 -46.210 1.00 39.25 317 ALA A C 1
ATOM 2560 O O . ALA A 1 317 ? 62.045 51.244 -45.810 1.00 39.25 317 ALA A O 1
ATOM 2561 N N . ALA A 1 318 ? 64.261 51.205 -45.460 1.00 45.00 318 ALA A N 1
ATOM 2562 C CA . ALA A 1 318 ? 64.252 51.920 -44.191 1.00 45.00 318 ALA A CA 1
ATOM 2563 C C . ALA A 1 318 ? 64.400 53.432 -44.430 1.00 45.00 318 ALA A C 1
ATOM 2565 O O . ALA A 1 318 ? 65.211 53.819 -45.265 1.00 45.00 318 ALA A O 1
ATOM 2566 N N . VAL A 1 319 ? 63.651 54.255 -43.679 1.00 36.41 319 VAL A N 1
ATOM 2567 C CA . VAL A 1 319 ? 64.108 55.423 -42.881 1.00 36.41 319 VAL A CA 1
ATOM 2568 C C . VAL A 1 319 ? 62.878 56.155 -42.296 1.00 36.41 319 VAL A C 1
ATOM 2570 O O . VAL A 1 319 ? 61.980 56.549 -43.026 1.00 36.41 319 VAL A O 1
ATOM 2573 N N . GLY A 1 320 ? 62.878 56.277 -40.959 1.00 37.00 320 GLY A N 1
ATOM 2574 C CA . GLY A 1 320 ? 62.221 57.245 -40.053 1.00 37.00 320 GLY A CA 1
ATOM 2575 C C . GLY A 1 320 ? 60.912 57.972 -40.411 1.00 37.00 320 GLY A C 1
ATOM 2576 O O . GLY A 1 320 ? 60.870 58.726 -41.372 1.00 37.00 320 GLY A O 1
ATOM 2577 N N . VAL A 1 321 ? 59.914 57.880 -39.514 1.00 30.67 321 VAL A N 1
ATOM 2578 C CA . VAL A 1 321 ? 59.312 58.981 -38.707 1.00 30.67 321 VAL A CA 1
ATOM 2579 C C . VAL A 1 321 ? 57.963 58.524 -38.105 1.00 30.67 321 VAL A C 1
ATOM 2581 O O . VAL A 1 321 ? 57.120 57.953 -38.784 1.00 30.67 321 VAL A O 1
ATOM 2584 N N . ASP A 1 322 ? 57.853 58.750 -36.793 1.00 32.16 322 ASP A N 1
ATOM 2585 C CA . ASP A 1 322 ? 56.704 58.914 -35.884 1.00 32.16 322 ASP A CA 1
ATOM 2586 C C . ASP A 1 322 ? 55.251 58.558 -36.303 1.00 32.16 322 ASP A C 1
ATOM 2588 O O . ASP A 1 322 ? 54.733 59.025 -37.314 1.00 32.16 322 ASP A O 1
ATOM 2592 N N . GLY A 1 323 ? 54.542 57.864 -35.392 1.00 31.95 323 GLY A N 1
ATOM 2593 C CA . GLY A 1 323 ? 53.104 58.088 -35.165 1.00 31.95 323 GLY A CA 1
ATOM 2594 C C . GLY A 1 323 ? 52.123 56.915 -35.372 1.00 31.95 323 GLY A C 1
ATOM 2595 O O . GLY A 1 323 ? 51.685 56.640 -36.480 1.00 31.95 323 GLY A O 1
ATOM 2596 N N . GLY A 1 324 ? 51.625 56.336 -34.265 1.00 31.66 324 GLY A N 1
ATOM 2597 C CA . GLY A 1 324 ? 50.176 56.092 -34.092 1.00 31.66 324 GLY A CA 1
ATOM 2598 C C . GLY A 1 324 ? 49.522 54.740 -34.472 1.00 31.66 324 GLY A C 1
ATOM 2599 O O . GLY A 1 324 ? 48.992 54.582 -35.557 1.00 31.66 324 GLY A O 1
ATOM 2600 N N . LYS A 1 325 ? 49.374 53.865 -33.458 1.00 35.03 325 LYS A N 1
ATOM 2601 C CA . LYS A 1 325 ? 48.141 53.170 -32.973 1.00 35.03 325 LYS A CA 1
ATOM 2602 C C . LYS A 1 325 ? 47.247 52.280 -33.896 1.00 35.03 325 LYS A C 1
ATOM 2604 O O . LYS A 1 325 ? 46.704 52.732 -34.893 1.00 35.03 325 LYS A O 1
ATOM 2609 N N . LYS A 1 326 ? 46.847 51.134 -33.290 1.00 33.75 326 LYS A N 1
ATOM 2610 C CA . LYS A 1 326 ? 45.683 50.215 -33.526 1.00 33.75 326 LYS A CA 1
ATOM 2611 C C . LYS A 1 326 ? 45.911 49.096 -34.568 1.00 33.75 326 LYS A C 1
ATOM 2613 O O . LYS A 1 326 ? 46.596 49.309 -35.545 1.00 33.75 326 LYS A O 1
ATOM 2618 N N . GLU A 1 327 ? 45.416 47.857 -34.456 1.00 34.22 327 GLU A N 1
ATOM 2619 C CA . GLU A 1 327 ? 44.393 47.222 -33.612 1.00 34.22 327 GLU A CA 1
ATOM 2620 C C . GLU A 1 327 ? 44.608 45.686 -33.600 1.00 34.22 327 GLU A C 1
ATOM 2622 O O . GLU A 1 327 ? 45.042 45.101 -34.592 1.00 34.22 327 GLU A O 1
ATOM 2627 N N . LYS A 1 328 ? 44.281 45.006 -32.491 1.00 45.81 328 LYS A N 1
ATOM 2628 C CA . LYS A 1 328 ? 44.289 43.534 -32.374 1.00 45.81 328 LYS A CA 1
ATOM 2629 C C . LYS A 1 328 ? 43.229 42.911 -33.298 1.00 45.81 328 LYS A C 1
ATOM 2631 O O . LYS A 1 328 ? 42.040 43.079 -33.035 1.00 45.81 328 LYS A O 1
ATOM 2636 N N . LYS A 1 329 ? 43.625 42.085 -34.282 1.00 37.19 329 LYS A N 1
ATOM 2637 C CA . LYS A 1 329 ? 42.695 41.209 -35.027 1.00 37.19 329 LYS A CA 1
ATOM 2638 C C . LYS A 1 329 ? 42.850 39.736 -34.626 1.00 37.19 329 LYS A C 1
ATOM 2640 O O . LYS A 1 329 ? 43.850 39.071 -34.871 1.00 37.19 329 LYS A O 1
ATOM 2645 N N . LYS A 1 330 ? 41.792 39.283 -33.963 1.00 37.00 330 LYS A N 1
ATOM 2646 C CA . LYS A 1 330 ? 41.421 37.951 -33.472 1.00 37.00 330 LYS A CA 1
ATOM 2647 C C . LYS A 1 330 ? 41.573 36.869 -34.559 1.00 37.00 330 LYS A C 1
ATOM 2649 O O . LYS A 1 330 ? 40.953 36.981 -35.613 1.00 37.00 330 LYS A O 1
ATOM 2654 N N . ARG A 1 331 ? 42.346 35.805 -34.297 1.00 36.53 331 ARG A N 1
ATOM 2655 C CA . ARG A 1 331 ? 42.363 34.593 -35.140 1.00 36.53 331 ARG A CA 1
ATOM 2656 C C . ARG A 1 331 ? 41.106 33.766 -34.862 1.00 36.53 331 ARG A C 1
ATOM 2658 O O . ARG A 1 331 ? 40.911 33.269 -33.754 1.00 36.53 331 ARG A O 1
ATOM 2665 N N . LYS A 1 332 ? 40.253 33.676 -35.877 1.00 36.16 332 LYS A N 1
ATOM 2666 C CA . LYS A 1 332 ? 39.082 32.806 -35.968 1.00 36.16 332 LYS A CA 1
ATOM 2667 C C . LYS A 1 332 ? 39.582 31.421 -36.404 1.00 36.16 332 LYS A C 1
ATOM 2669 O O . LYS A 1 332 ? 40.317 31.335 -37.382 1.00 36.16 332 LYS A O 1
ATOM 2674 N N . ARG A 1 333 ? 39.272 30.371 -35.638 1.00 36.44 333 ARG A N 1
ATOM 2675 C CA . ARG A 1 333 ? 39.354 28.985 -36.122 1.00 36.44 333 ARG A CA 1
ATOM 2676 C C . ARG A 1 333 ? 38.068 28.748 -36.900 1.00 36.44 333 ARG A C 1
ATOM 2678 O O . ARG A 1 333 ? 37.000 28.885 -36.310 1.00 36.44 333 ARG A O 1
ATOM 2685 N N . ASP A 1 334 ? 38.184 28.488 -38.193 1.00 38.31 334 ASP A N 1
ATOM 2686 C CA . ASP A 1 334 ? 37.070 27.991 -38.987 1.00 38.31 334 ASP A CA 1
ATOM 2687 C C . ASP A 1 334 ? 37.098 26.457 -38.906 1.00 38.31 334 ASP A C 1
ATOM 2689 O O . ASP A 1 334 ? 38.059 25.812 -39.328 1.00 38.31 334 ASP A O 1
ATOM 2693 N N . ASP A 1 335 ? 36.065 25.909 -38.268 1.00 43.66 335 ASP A N 1
ATOM 2694 C CA . ASP A 1 335 ? 35.620 24.530 -38.430 1.00 43.66 335 ASP A CA 1
ATOM 2695 C C . ASP A 1 335 ? 35.086 24.377 -39.865 1.00 43.66 335 ASP A C 1
ATOM 2697 O O . ASP A 1 335 ? 34.253 25.174 -40.301 1.00 43.66 335 ASP A O 1
ATOM 2701 N N . ALA A 1 336 ? 35.565 23.372 -40.599 1.00 37.75 336 ALA A N 1
ATOM 2702 C CA . ALA A 1 336 ? 34.997 22.971 -41.881 1.00 37.75 336 ALA A CA 1
ATOM 2703 C C . ALA A 1 336 ? 34.322 21.607 -41.708 1.00 37.75 336 ALA A C 1
ATOM 2705 O O . ALA A 1 336 ? 34.989 20.584 -41.538 1.00 37.75 336 ALA A O 1
ATOM 2706 N N . ASP A 1 337 ? 32.990 21.651 -41.708 1.00 42.53 337 ASP A N 1
ATOM 2707 C CA . ASP A 1 337 ? 32.086 20.517 -41.852 1.00 42.53 337 ASP A CA 1
ATOM 2708 C C . ASP A 1 337 ? 32.354 19.771 -43.164 1.00 42.53 337 ASP A C 1
ATOM 2710 O O . ASP A 1 337 ? 32.584 20.374 -44.216 1.00 42.53 337 ASP A O 1
ATOM 2714 N N . GLY A 1 338 ? 32.298 18.444 -43.072 1.00 47.12 338 GLY A N 1
ATOM 2715 C CA . GLY A 1 338 ? 32.251 17.553 -44.219 1.00 47.12 338 GLY A CA 1
ATOM 2716 C C . GLY A 1 338 ? 30.890 17.611 -44.909 1.00 47.12 338 GLY A C 1
ATOM 2717 O O . GLY A 1 338 ? 29.850 17.712 -44.254 1.00 47.12 338 GLY A O 1
ATOM 2718 N N . ALA A 1 339 ? 30.935 17.514 -46.233 1.00 41.91 339 ALA A N 1
ATOM 2719 C CA . ALA A 1 339 ? 29.842 17.022 -47.059 1.00 41.91 339 ALA A CA 1
ATOM 2720 C C . ALA A 1 339 ? 30.130 15.562 -47.425 1.00 41.91 339 ALA A C 1
ATOM 2722 O O . ALA A 1 339 ? 31.326 15.252 -47.651 1.00 41.91 339 ALA A O 1
#

pLDDT: mean 74.55, std 20.02, range [29.52, 96.06]

InterPro domains:
  IPR024166 Ribosomal RNA assembly KRR1 [PIRSF006515] (29-333)
  IPR024166 Ribosomal RNA assembly KRR1 [PTHR12581] (105-318)
  IPR036612 K Homology domain, type 1 superfamily [G3DSA:3.30.1370.10] (71-108)
  IPR036612 K Homology domain, type 1 superfamily [G3DSA:3.30.1370.10] (109-200)
  IPR036612 K Homology domain, type 1 superfamily [SSF54791] (114-202)
  IPR048548 KRR1 small subunit processome component, second KH domain [PF21800] (106-189)
  IPR048549 KRR1 small subunit processome component, second KH domain, eukaryotes [cd22394] (106-191)

Foldseek 3Di:
DDDDDPVRVVVVVVVLVVCCVPPVVVSVVVVVVVVVVVVCPPVDDDPVVDVPDPPPPDDPDDCQDPNDGDDPDDDDDDDDDDDDPVCVVVCVVCVVVVCVVVCPFLQVLDPDVVLSVVLLCLCCDVVNVNVVLLCVLLVWDWDRDDRHIDIGDDPSSVVLVVVLSVVSSVVDGSVLSSVQSVQVVVQCVDPVCVPPDCPVVRDDDDPPPDDPPDPDDDDDDDDDDDDDDDDDDDDDDDDPDPDPPDPDDDDDDPDDDDDDDDPCRVCVVVVVNVDDPVRVVVVVVVVVVVVVVVVVVVVVVVVVVVVDPPDDDDDDDDDDDDDDDDDDDDDDDDDDDDD